Protein AF-0000000067754340 (afdb_homodimer)

Secondary structure (DSSP, 8-state):
------SSHHHHTTSS--HHHHHHHHHHTS-TT-EE-HHHHHHHHHHHHHHHHHHHHHHHHHHHHTT-SEE-HHHHHHHHHHTTSS-TTSTHHHHHHHHHGGG-/------SSHHHHTTSS--HHHHHHHHHHTS-TT-EE-HHHHHHHHHHHHHHHHHHHHHHHHHHHHTT-SEE-HHHHHHHHHHTTSS-TTSTHHHHHHHHHGGG-

Radius of gyration: 18.13 Å; Cα contacts (8 Å, |Δi|>4): 260; chains: 2; bounding box: 60×47×58 Å

pLDDT: mean 80.75, std 21.93, range [24.84, 98.62]

InterPro domains:
  IPR003958 Transcription factor CBF/NF-Y/archaeal histone domain [PF00808] (16-80)
  IPR009072 Histone-fold [G3DSA:1.10.20.10] (5-99)
  IPR009072 Histone-fold [SSF47113] (13-94)
  IPR027113 Transcription factor NFYB/HAP3 [PTHR11064] (5-95)

Sequence (208 aa):
MAQNDEGSNSKEQDRLLPIANVGRIMKQTLPPNAKISKEAKETMQECVSEFIGFVTGEASEKCRKERRKTVNGDDVCWALGTLGFDDYGGTMKRFELSTCGTMNMAQNDEGSNSKEQDRLLPIANVGRIMKQTLPPNAKISKEAKETMQECVSEFIGFVTGEASEKCRKERRKTVNGDDVCWALGTLGFDDYGGTMKRFELSTCGTMN

Organism: Nicotiana tabacum (NCBI:txid4097)

Solvent-accessible surface area (backbone atoms only — not comparable to full-atom values): 11242 Å² total; per-residue (Å²): 129,82,77,74,74,66,75,65,66,61,61,63,62,54,60,43,53,61,53,70,60,49,42,50,40,38,53,73,52,46,62,91,83,52,45,71,36,70,56,22,42,51,38,50,24,51,39,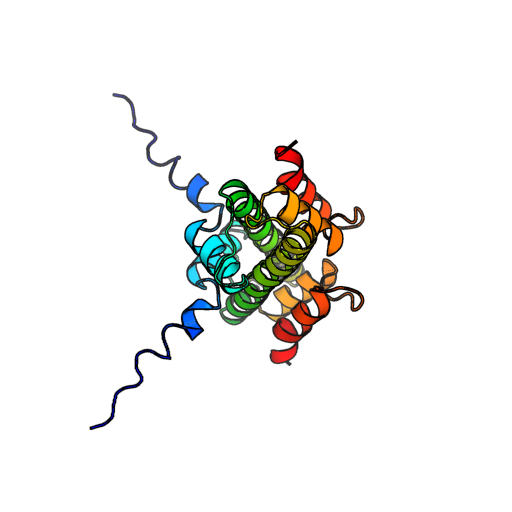53,34,49,48,45,31,51,37,42,39,48,14,42,51,54,30,49,76,67,74,47,54,61,33,36,37,67,37,44,44,49,22,38,41,72,66,50,39,52,53,69,93,43,81,42,32,62,48,38,51,63,42,53,49,68,73,105,129,83,77,72,73,66,74,64,66,61,61,64,61,54,61,44,54,61,54,71,60,49,43,50,41,38,53,73,53,46,62,91,83,52,44,72,35,70,57,22,42,52,37,48,25,52,40,53,33,50,49,46,30,52,38,41,40,47,15,45,52,54,28,49,75,68,74,45,53,61,33,36,38,66,36,43,45,49,23,36,41,73,66,52,40,52,51,68,91,36,83,41,30,63,48,37,50,62,42,54,48,68,74,105

Structure (mmCIF, N/CA/C/O backbone):
data_AF-0000000067754340-model_v1
#
loop_
_entity.id
_entity.type
_entity.pdbx_description
1 polymer 'Nuclear transcription factor Y subunit B-5-like'
#
loop_
_atom_site.group_PDB
_atom_site.id
_atom_site.type_symbol
_atom_site.label_atom_id
_atom_site.label_alt_id
_atom_site.label_comp_id
_atom_site.label_asym_id
_atom_site.label_entity_id
_atom_site.label_seq_id
_atom_site.pdbx_PDB_ins_code
_atom_site.Cartn_x
_atom_site.Cartn_y
_atom_site.Cartn_z
_atom_site.occupancy
_atom_site.B_iso_or_equiv
_atom_site.auth_seq_id
_atom_site.auth_comp_id
_atom_site.auth_asym_id
_atom_site.auth_atom_id
_atom_site.pdbx_PDB_model_num
ATOM 1 N N . MET A 1 1 ? -2.229 -12.648 41.438 1 24.84 1 MET A N 1
ATOM 2 C CA . MET A 1 1 ? -3.283 -12.141 40.562 1 24.84 1 MET A CA 1
ATOM 3 C C . MET A 1 1 ? -2.721 -11.734 39.219 1 24.84 1 MET A C 1
ATOM 5 O O . MET A 1 1 ? -1.941 -10.789 39.125 1 24.84 1 MET A O 1
ATOM 9 N N . ALA A 1 2 ? -2.484 -12.664 38.344 1 31.67 2 ALA A N 1
ATOM 10 C CA . ALA A 1 2 ? -1.844 -12.5 37.031 1 31.67 2 ALA A CA 1
ATOM 11 C C . ALA A 1 2 ? -2.518 -11.398 36.25 1 31.67 2 ALA A C 1
ATOM 13 O O . ALA A 1 2 ? -3.713 -11.469 35.938 1 31.67 2 ALA A O 1
ATOM 14 N N . GLN A 1 3 ? -2.264 -10.141 36.531 1 29.88 3 GLN A N 1
ATOM 15 C CA . GLN A 1 3 ? -2.74 -9.008 35.75 1 29.88 3 GLN A CA 1
ATOM 16 C C . GLN A 1 3 ? -2.553 -9.266 34.25 1 29.88 3 GLN A C 1
ATOM 18 O O . GLN A 1 3 ? -1.424 -9.422 33.781 1 29.88 3 GLN A O 1
ATOM 23 N N . ASN A 1 4 ? -3.363 -10.094 33.688 1 34.56 4 ASN A N 1
ATOM 24 C CA . ASN A 1 4 ? -3.527 -10.5 32.312 1 34.56 4 ASN A CA 1
ATOM 25 C C . ASN A 1 4 ? -3.352 -9.32 31.344 1 34.56 4 ASN A C 1
ATOM 27 O O . ASN A 1 4 ? -4.168 -8.398 31.328 1 34.56 4 ASN A O 1
ATOM 31 N N . ASP A 1 5 ? -2.113 -8.742 31.219 1 35.34 5 ASP A N 1
ATOM 32 C CA . ASP A 1 5 ? -1.563 -7.859 30.188 1 35.34 5 ASP A CA 1
ATOM 33 C C . ASP A 1 5 ? -2.176 -8.164 28.828 1 35.34 5 ASP A C 1
ATOM 35 O O . ASP A 1 5 ? -1.553 -8.828 27.984 1 35.34 5 ASP A O 1
ATOM 39 N N . GLU A 1 6 ? -3.305 -8.758 28.734 1 37.66 6 GLU A N 1
ATOM 40 C CA . GLU A 1 6 ? -4.121 -8.961 27.531 1 37.66 6 GLU A CA 1
ATOM 41 C C . GLU A 1 6 ? -4.18 -7.695 26.688 1 37.66 6 GLU A C 1
ATOM 43 O O . GLU A 1 6 ? -4.73 -7.707 25.594 1 37.66 6 GLU A O 1
ATOM 48 N N . GLY A 1 7 ? -4.168 -6.445 27.188 1 38.91 7 GLY A N 1
ATOM 49 C CA . GLY A 1 7 ? -4.215 -5.164 26.5 1 38.91 7 GLY A CA 1
ATOM 50 C C . GLY A 1 7 ? -3.078 -4.98 25.516 1 38.91 7 GLY A C 1
ATOM 51 O O . GLY A 1 7 ? -3.006 -3.961 24.828 1 38.91 7 GLY A O 1
ATOM 52 N N . SER A 1 8 ? -1.878 -5.352 25.609 1 42.97 8 SER A N 1
ATOM 53 C CA . SER A 1 8 ? -0.636 -5.25 24.844 1 42.97 8 SER A CA 1
ATOM 54 C C . SER A 1 8 ? -0.761 -5.941 23.484 1 42.97 8 SER A C 1
ATOM 56 O O . SER A 1 8 ? -0.004 -5.645 22.562 1 42.97 8 SER A O 1
ATOM 58 N N . ASN A 1 9 ? -1.351 -7.047 23.281 1 44.28 9 ASN A N 1
ATOM 59 C CA . ASN A 1 9 ? -1.444 -7.887 22.094 1 44.28 9 ASN A CA 1
ATOM 60 C C . ASN A 1 9 ? -2.258 -7.207 21 1 44.28 9 ASN A C 1
ATOM 62 O O . ASN A 1 9 ? -2.191 -7.609 19.828 1 44.28 9 ASN A O 1
ATOM 66 N N . SER A 1 10 ? -3.285 -6.484 21.25 1 45.88 10 SER A N 1
ATOM 67 C CA . SER A 1 10 ? -4.18 -5.75 20.359 1 45.88 10 SER A CA 1
ATOM 68 C C . SER A 1 10 ? -3.438 -4.645 19.625 1 45.88 10 SER A C 1
ATOM 70 O O . SER A 1 10 ? -3.729 -4.367 18.453 1 45.88 10 SER A O 1
ATOM 72 N N . LYS A 1 11 ? -2.602 -3.795 20.266 1 48.31 11 LYS A N 1
ATOM 73 C CA . LYS A 1 11 ? -1.861 -2.652 19.75 1 48.31 11 LYS A CA 1
ATOM 74 C C . LYS A 1 11 ? -0.936 -3.076 18.609 1 48.31 11 LYS A C 1
ATOM 76 O O . LYS A 1 11 ? -0.727 -2.32 17.656 1 48.31 11 LYS A O 1
ATOM 81 N N . GLU A 1 12 ? -0.137 -4.156 18.812 1 50.78 12 GLU A N 1
ATOM 82 C CA . GLU A 1 12 ? 0.758 -4.699 17.797 1 50.78 12 GLU A CA 1
ATOM 83 C C . GLU A 1 12 ? -0.006 -5.074 16.516 1 50.78 12 GLU A C 1
ATOM 85 O O . GLU A 1 12 ? 0.49 -4.883 15.414 1 50.78 12 GLU A O 1
ATOM 90 N N . GLN A 1 13 ? -1.234 -5.703 16.734 1 56.38 13 GLN A N 1
ATOM 91 C CA . GLN A 1 13 ? -2.1 -6.094 15.625 1 56.38 13 GLN A CA 1
ATOM 92 C C . GLN A 1 13 ? -2.541 -4.875 14.82 1 56.38 13 GLN A C 1
ATOM 94 O O . GLN A 1 13 ? -2.873 -4.996 13.633 1 56.38 13 GLN A O 1
ATOM 99 N N . ASP A 1 14 ? -2.184 -3.691 15.438 1 73.31 14 ASP A N 1
ATOM 100 C CA . ASP A 1 14 ? -2.684 -2.463 14.82 1 73.31 14 ASP A CA 1
ATOM 101 C C . ASP A 1 14 ? -1.653 -1.869 13.867 1 73.31 14 ASP A C 1
ATOM 103 O O . ASP A 1 14 ? -1.955 -0.929 13.125 1 73.31 14 ASP A O 1
ATOM 107 N N . ARG A 1 15 ? -0.535 -2.523 13.797 1 88.56 15 ARG A N 1
ATOM 108 C CA . ARG A 1 15 ? 0.528 -1.902 13.016 1 88.56 15 ARG A CA 1
ATOM 109 C C . ARG A 1 15 ? 0.446 -2.322 11.547 1 88.56 15 ARG A C 1
ATOM 111 O O . ARG A 1 15 ? 0.851 -1.573 10.656 1 88.56 15 ARG A O 1
ATOM 118 N N . LEU A 1 16 ? -0.174 -3.35 11.328 1 94.44 16 LEU A N 1
ATOM 119 C CA . LEU A 1 16 ? -0.24 -3.873 9.969 1 94.44 16 LEU A CA 1
ATOM 120 C C . LEU A 1 16 ? -1.667 -3.82 9.43 1 94.44 16 LEU A C 1
ATOM 122 O O . LEU A 1 16 ? -2.625 -3.969 10.195 1 94.44 16 LEU A O 1
ATOM 126 N N . LEU A 1 17 ? -1.702 -3.639 8.172 1 96.38 17 LEU A N 1
ATOM 127 C CA . LEU A 1 17 ? -3 -3.785 7.52 1 96.38 17 LEU A CA 1
ATOM 128 C C . LEU A 1 17 ? -3.535 -5.203 7.688 1 96.38 17 LEU A C 1
ATOM 130 O O . LEU A 1 17 ? -2.773 -6.172 7.613 1 96.38 17 LEU A O 1
ATOM 134 N N . PRO A 1 18 ? -4.852 -5.273 7.91 1 96 18 PRO A N 1
ATOM 135 C CA . PRO A 1 18 ? -5.383 -6.637 7.941 1 96 18 PRO A CA 1
ATOM 136 C C . PRO A 1 18 ? -5.031 -7.434 6.688 1 96 18 PRO A C 1
ATOM 138 O O . PRO A 1 18 ? -5.238 -6.957 5.57 1 96 18 PRO A O 1
ATOM 141 N N . ILE A 1 19 ? -4.66 -8.609 6.887 1 96.88 19 ILE A N 1
ATOM 142 C CA . ILE A 1 19 ? -4.141 -9.445 5.809 1 96.88 19 ILE A CA 1
ATOM 143 C C . ILE A 1 19 ? -5.27 -9.781 4.836 1 96.88 19 ILE A C 1
ATOM 145 O O . ILE A 1 19 ? -5.039 -9.922 3.631 1 96.88 19 ILE A O 1
ATOM 149 N N . ALA A 1 20 ? -6.508 -9.992 5.402 1 97 20 ALA A N 1
ATOM 150 C CA . ALA A 1 20 ? -7.645 -10.328 4.547 1 97 20 ALA A CA 1
ATOM 151 C C . ALA A 1 20 ? -7.906 -9.219 3.529 1 97 20 ALA A C 1
ATOM 153 O O . ALA A 1 20 ? -8.281 -9.492 2.389 1 97 20 ALA A O 1
ATOM 154 N N . ASN A 1 21 ? -7.719 -7.984 3.908 1 97 21 ASN A N 1
ATOM 155 C CA . ASN A 1 21 ? -7.91 -6.855 3.004 1 97 21 ASN A CA 1
ATOM 156 C C . ASN A 1 21 ? -6.848 -6.832 1.907 1 97 21 ASN A C 1
ATOM 158 O O . ASN A 1 21 ? -7.16 -6.574 0.743 1 97 21 ASN A O 1
ATOM 162 N N . VAL A 1 22 ? -5.574 -7.051 2.275 1 97.62 22 VAL A N 1
ATOM 163 C CA . VAL A 1 22 ? -4.465 -7.094 1.327 1 97.62 22 VAL A CA 1
ATOM 164 C C . VAL A 1 22 ? -4.695 -8.219 0.315 1 97.62 22 VAL A C 1
ATOM 166 O O . VAL A 1 22 ? -4.605 -7.996 -0.895 1 97.62 22 VAL A O 1
ATOM 169 N N . GLY A 1 23 ? -5.008 -9.375 0.811 1 97.81 23 GLY A N 1
ATOM 170 C CA . GLY A 1 23 ? -5.277 -10.508 -0.052 1 97.81 23 GLY A CA 1
ATOM 171 C C . GLY A 1 23 ? -6.406 -10.258 -1.036 1 97.81 23 GLY A C 1
ATOM 172 O O . GLY A 1 23 ? -6.348 -10.711 -2.182 1 97.81 23 GLY A O 1
ATOM 173 N N . ARG A 1 24 ? -7.445 -9.594 -0.548 1 97 24 ARG A N 1
ATOM 174 C CA . ARG A 1 24 ? -8.578 -9.273 -1.41 1 97 24 ARG A CA 1
ATOM 175 C C . ARG A 1 24 ? -8.133 -8.438 -2.605 1 97 24 ARG A C 1
ATOM 177 O O . ARG A 1 24 ? -8.508 -8.727 -3.744 1 97 24 ARG A O 1
ATOM 184 N N . ILE A 1 25 ? -7.359 -7.418 -2.367 1 97.19 25 ILE A N 1
ATOM 185 C CA . ILE A 1 25 ? -6.875 -6.559 -3.443 1 97.19 25 ILE A CA 1
ATOM 186 C C . ILE A 1 25 ? -5.969 -7.363 -4.375 1 97.19 25 ILE A C 1
ATOM 188 O O . ILE A 1 25 ? -6.035 -7.215 -5.594 1 97.19 25 ILE A O 1
ATOM 192 N N . MET A 1 26 ? -5.086 -8.188 -3.805 1 97.94 26 MET A N 1
ATOM 193 C CA . MET A 1 26 ? -4.203 -9.023 -4.617 1 97.94 26 MET A CA 1
ATOM 194 C C . MET A 1 26 ? -5.008 -9.93 -5.535 1 97.94 26 MET A C 1
ATOM 196 O O . MET A 1 26 ? -4.734 -10.016 -6.734 1 97.94 26 MET A O 1
ATOM 200 N N . LYS A 1 27 ? -5.969 -10.547 -5.027 1 97.5 27 LYS A N 1
ATOM 201 C CA . LYS A 1 27 ? -6.77 -11.523 -5.766 1 97.5 27 LYS A CA 1
ATOM 202 C C . LYS A 1 27 ? -7.469 -10.867 -6.957 1 97.5 27 LYS A C 1
ATOM 204 O O . LYS A 1 27 ? -7.641 -11.5 -8 1 97.5 27 LYS A O 1
ATOM 209 N N . GLN A 1 28 ? -7.891 -9.672 -6.77 1 96.44 28 GLN A N 1
ATOM 210 C CA . GLN A 1 28 ? -8.586 -8.953 -7.832 1 96.44 28 GLN A CA 1
ATOM 211 C C . GLN A 1 28 ? -7.688 -8.773 -9.055 1 96.44 28 GLN A C 1
ATOM 213 O O . GLN A 1 28 ? -8.18 -8.539 -10.164 1 96.44 28 GLN A O 1
ATOM 218 N N . THR A 1 29 ? -6.434 -8.859 -8.891 1 95.12 29 THR A N 1
ATOM 219 C CA . THR A 1 29 ? -5.477 -8.609 -9.961 1 95.12 29 THR A CA 1
ATOM 220 C C . THR A 1 29 ? -5.066 -9.914 -10.641 1 95.12 29 THR A C 1
ATOM 222 O O . THR A 1 29 ? -4.375 -9.891 -11.664 1 95.12 29 THR A O 1
ATOM 225 N N . LEU A 1 30 ? -5.512 -10.984 -10.133 1 97 30 LEU A N 1
ATOM 226 C CA . LEU A 1 30 ? -5.051 -12.289 -10.594 1 97 30 LEU A CA 1
ATOM 227 C C . LEU A 1 30 ? -6.066 -12.922 -11.539 1 97 30 LEU A C 1
ATOM 229 O O . LEU A 1 30 ? -7.27 -12.664 -11.43 1 97 30 LEU A O 1
ATOM 233 N N . PRO A 1 31 ? -5.52 -13.734 -12.5 1 95 31 PRO A N 1
ATOM 234 C CA . PRO A 1 31 ? -6.461 -14.578 -13.242 1 95 31 PRO A CA 1
ATOM 235 C C . PRO A 1 31 ? -7.23 -15.539 -12.344 1 95 31 PRO A C 1
ATOM 237 O O . PRO A 1 31 ? -6.824 -15.789 -11.211 1 95 31 PRO A O 1
ATOM 240 N N . PRO A 1 32 ? -8.391 -16.078 -12.812 1 93.19 32 PRO A N 1
ATOM 241 C CA . PRO A 1 32 ? -9.289 -16.891 -11.992 1 93.19 32 PRO A CA 1
ATOM 242 C C . PRO A 1 32 ? -8.617 -18.156 -11.453 1 93.19 32 PRO A C 1
ATOM 244 O O . PRO A 1 32 ? -8.945 -18.609 -10.352 1 93.19 32 PRO A O 1
ATOM 247 N N . ASN A 1 33 ? -7.66 -18.766 -12.062 1 94.5 33 ASN A N 1
ATOM 248 C CA . ASN A 1 33 ? -7.078 -20.031 -11.648 1 94.5 33 ASN A CA 1
ATOM 249 C C . ASN A 1 33 ? -5.789 -19.828 -10.852 1 94.5 33 ASN A C 1
ATOM 251 O O . ASN A 1 33 ? -5.172 -20.797 -10.398 1 94.5 33 ASN A O 1
ATOM 255 N N . ALA A 1 34 ? -5.43 -18.578 -10.641 1 97.19 34 ALA A N 1
ATOM 256 C CA . ALA A 1 34 ? -4.199 -18.297 -9.906 1 97.19 34 ALA A CA 1
ATOM 257 C C . ALA A 1 34 ? -4.441 -18.312 -8.398 1 97.19 34 ALA A C 1
ATOM 259 O O . ALA A 1 34 ? -5.539 -17.969 -7.941 1 97.19 34 ALA A O 1
ATOM 260 N N . LYS A 1 35 ? -3.41 -18.781 -7.645 1 98 35 LYS A N 1
ATOM 261 C CA . LYS A 1 35 ? -3.443 -18.812 -6.188 1 98 35 LYS A CA 1
ATOM 262 C C . LYS A 1 35 ? -2.35 -17.938 -5.59 1 98 35 LYS A C 1
ATOM 264 O O . LYS A 1 35 ? -1.408 -17.547 -6.285 1 98 35 LYS A O 1
ATOM 269 N N . ILE A 1 36 ? -2.537 -17.656 -4.344 1 98.62 36 ILE A N 1
ATOM 270 C CA . ILE A 1 36 ? -1.569 -16.859 -3.59 1 98.62 36 ILE A CA 1
ATOM 271 C C . ILE A 1 36 ? -1.2 -17.594 -2.299 1 98.62 36 ILE A C 1
ATOM 273 O O . ILE A 1 36 ? -2.078 -18.016 -1.55 1 98.62 36 ILE A O 1
ATOM 277 N N . SER A 1 37 ? 0.047 -17.734 -2.107 1 98.5 37 SER A N 1
ATOM 278 C CA . SER A 1 37 ? 0.495 -18.391 -0.884 1 98.5 37 SER A CA 1
ATOM 279 C C . SER A 1 37 ? 0.294 -17.484 0.332 1 98.5 37 SER A C 1
ATOM 281 O O . SER A 1 37 ? 0.133 -16.266 0.194 1 98.5 37 SER A O 1
ATOM 283 N N . LYS A 1 38 ? 0.304 -18.141 1.487 1 97.25 38 LYS A N 1
ATOM 284 C CA . LYS A 1 38 ? 0.236 -17.375 2.736 1 97.25 38 LYS A CA 1
ATOM 285 C C . LYS A 1 38 ? 1.428 -16.438 2.875 1 97.25 38 LYS A C 1
ATOM 287 O O . LYS A 1 38 ? 1.267 -15.281 3.27 1 97.25 38 LYS A O 1
ATOM 292 N N . GLU A 1 39 ? 2.574 -16.859 2.553 1 96.38 39 GLU A N 1
ATOM 293 C CA . GLU A 1 39 ? 3.795 -16.062 2.662 1 96.38 39 GLU A CA 1
ATOM 294 C C . GLU A 1 39 ? 3.748 -14.852 1.743 1 96.38 39 GLU A C 1
ATOM 296 O O . GLU A 1 39 ?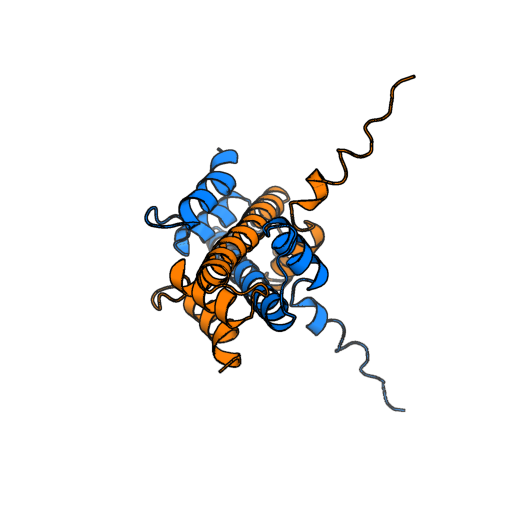 4.215 -13.773 2.109 1 96.38 39 GLU A O 1
ATOM 301 N N . ALA A 1 40 ? 3.193 -15.008 0.589 1 97.88 40 ALA A N 1
ATOM 302 C CA . ALA A 1 40 ? 3.066 -13.891 -0.342 1 97.88 40 ALA A CA 1
ATOM 303 C C . ALA A 1 40 ? 2.162 -12.805 0.227 1 97.88 40 ALA A C 1
ATOM 305 O O . ALA A 1 40 ? 2.494 -11.617 0.165 1 97.88 40 ALA A O 1
ATOM 306 N N . LYS A 1 41 ? 1.088 -13.242 0.787 1 97.75 41 LYS A N 1
ATOM 307 C CA . LYS A 1 41 ? 0.171 -12.297 1.41 1 97.75 41 LYS A CA 1
ATOM 308 C C . LYS A 1 41 ? 0.835 -11.578 2.582 1 97.75 41 LYS A C 1
ATOM 310 O O . LYS A 1 41 ? 0.669 -10.367 2.752 1 97.75 41 LYS A O 1
ATOM 315 N N . GLU A 1 42 ? 1.531 -12.352 3.357 1 96.12 42 GLU A N 1
ATOM 316 C CA . GLU A 1 42 ? 2.213 -11.773 4.508 1 96.12 42 GLU A CA 1
ATOM 317 C C . GLU A 1 42 ? 3.301 -10.797 4.07 1 96.12 42 GLU A C 1
ATOM 319 O O . GLU A 1 42 ? 3.473 -9.734 4.676 1 96.12 42 GLU A O 1
ATOM 324 N N . THR A 1 43 ? 3.998 -11.133 3.043 1 94.12 43 THR A N 1
ATOM 325 C CA . THR A 1 43 ? 5.02 -10.242 2.5 1 94.12 43 THR A CA 1
ATOM 326 C C . THR A 1 43 ? 4.391 -8.945 1.991 1 94.12 43 THR A C 1
ATOM 328 O O . THR A 1 43 ? 4.879 -7.852 2.297 1 94.12 43 THR A O 1
ATOM 331 N N . MET A 1 44 ? 3.367 -9.016 1.249 1 96.19 44 MET A N 1
ATOM 332 C CA . MET A 1 44 ? 2.666 -7.848 0.73 1 96.19 44 MET A CA 1
ATOM 333 C C . MET A 1 44 ? 2.111 -6.996 1.868 1 96.19 44 MET A C 1
ATOM 335 O O . MET A 1 44 ? 2.205 -5.77 1.834 1 96.19 44 MET A O 1
ATOM 339 N N . GLN A 1 45 ? 1.544 -7.715 2.844 1 95.94 45 GLN A N 1
ATOM 340 C CA . GLN A 1 45 ? 0.998 -7.031 4.012 1 95.94 45 GLN A CA 1
ATOM 341 C C . GLN A 1 45 ? 2.055 -6.152 4.676 1 95.94 45 GLN A C 1
ATOM 343 O O . GLN A 1 45 ? 1.804 -4.98 4.965 1 95.94 45 GLN A O 1
ATOM 348 N N . GLU A 1 46 ? 3.135 -6.703 4.973 1 93 46 GLU A N 1
ATOM 349 C CA . GLU A 1 46 ? 4.23 -5.98 5.613 1 93 46 GLU A CA 1
ATOM 350 C C . GLU A 1 46 ? 4.715 -4.824 4.738 1 93 46 GLU A C 1
ATOM 352 O O . GLU A 1 46 ? 4.848 -3.695 5.215 1 93 46 GLU A O 1
ATOM 357 N N . CYS A 1 47 ? 4.898 -5.055 3.488 1 90.56 47 CYS A N 1
ATOM 358 C CA . CYS A 1 47 ? 5.449 -4.062 2.568 1 90.56 47 CYS A CA 1
ATOM 359 C C . CYS A 1 47 ? 4.504 -2.875 2.422 1 90.56 47 CYS A C 1
ATOM 361 O O . CYS A 1 47 ? 4.941 -1.724 2.461 1 90.56 47 CYS A O 1
ATOM 363 N N . VAL A 1 48 ? 3.244 -3.158 2.285 1 94.38 48 VAL A N 1
ATOM 364 C CA . VAL A 1 48 ? 2.295 -2.082 2.012 1 94.38 48 VAL A CA 1
ATOM 365 C C . VAL A 1 48 ? 2.043 -1.28 3.287 1 94.38 48 VAL A C 1
ATOM 367 O O . VAL A 1 48 ? 1.874 -0.06 3.236 1 94.38 48 VAL A O 1
ATOM 370 N N . SER A 1 49 ? 2.035 -1.919 4.438 1 94 49 SER A N 1
ATOM 371 C CA . SER A 1 49 ? 1.921 -1.188 5.695 1 94 49 SER A CA 1
ATOM 372 C C . SER A 1 49 ? 3.105 -0.25 5.898 1 94 49 SER A C 1
ATOM 374 O O . SER A 1 49 ? 2.93 0.904 6.297 1 94 49 SER A O 1
ATOM 376 N N . GLU A 1 50 ? 4.246 -0.715 5.652 1 91.25 50 GLU A N 1
ATOM 377 C CA . GLU A 1 50 ? 5.445 0.115 5.754 1 91.25 50 GLU A CA 1
ATOM 378 C C . GLU A 1 50 ? 5.41 1.26 4.746 1 91.25 50 GLU A C 1
ATOM 380 O O . GLU A 1 50 ? 5.797 2.385 5.062 1 91.25 50 GLU A O 1
ATOM 385 N N . PHE A 1 51 ? 4.973 0.928 3.543 1 90.56 51 PHE A N 1
ATOM 386 C CA . PHE A 1 51 ? 4.863 1.923 2.484 1 90.56 51 PHE A CA 1
ATOM 387 C C . PHE A 1 51 ? 3.977 3.084 2.92 1 90.56 51 PHE A C 1
ATOM 389 O O . PHE A 1 51 ? 4.344 4.25 2.75 1 90.56 51 PHE A O 1
ATOM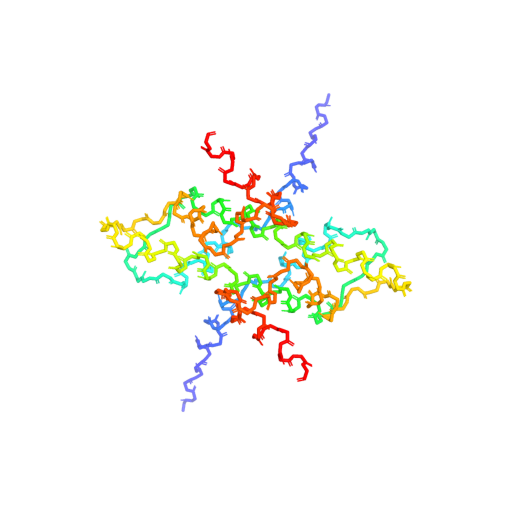 396 N N . ILE A 1 52 ? 2.885 2.789 3.516 1 95.12 52 ILE A N 1
ATOM 397 C CA . ILE A 1 52 ? 1.98 3.82 4.012 1 95.12 52 ILE A CA 1
ATOM 398 C C . ILE A 1 52 ? 2.689 4.664 5.07 1 95.12 52 ILE A C 1
ATOM 400 O O . ILE A 1 52 ? 2.604 5.895 5.055 1 95.12 52 ILE A O 1
ATOM 404 N N . GLY A 1 53 ? 3.344 4.051 5.984 1 93.94 53 GLY A N 1
ATOM 405 C CA . GLY A 1 53 ? 4.055 4.766 7.031 1 93.94 53 GLY A CA 1
ATOM 406 C C . GLY A 1 53 ? 5.125 5.699 6.496 1 93.94 53 GLY A C 1
ATOM 407 O O . GLY A 1 53 ? 5.234 6.844 6.934 1 93.94 53 GLY A O 1
ATOM 408 N N . PHE A 1 54 ? 5.844 5.238 5.582 1 91.19 54 PHE A N 1
ATOM 409 C CA . PHE A 1 54 ? 6.945 6.012 5.02 1 91.19 54 PHE A CA 1
ATOM 410 C C . PHE A 1 54 ? 6.43 7.27 4.328 1 91.19 54 PHE A C 1
ATOM 412 O O . PHE A 1 54 ? 6.926 8.367 4.578 1 91.19 54 PHE A O 1
ATOM 419 N N . VAL A 1 55 ? 5.512 7.059 3.469 1 93.5 55 VAL A N 1
ATOM 420 C CA . VAL A 1 55 ? 4.945 8.188 2.738 1 93.5 55 VAL A CA 1
ATOM 421 C C . VAL A 1 55 ? 4.316 9.18 3.719 1 93.5 55 VAL A C 1
ATOM 423 O O . VAL A 1 55 ? 4.516 10.391 3.602 1 93.5 55 VAL A O 1
ATOM 426 N N . THR A 1 56 ? 3.615 8.641 4.672 1 97.06 56 THR A N 1
ATOM 427 C CA . THR A 1 56 ? 2.951 9.492 5.652 1 97.06 56 THR A CA 1
ATOM 428 C C . THR A 1 56 ? 3.975 10.273 6.473 1 97.06 56 THR A C 1
ATOM 430 O O . THR A 1 56 ? 3.793 11.469 6.73 1 97.06 56 THR A O 1
ATOM 433 N N . GLY A 1 57 ? 4.984 9.586 6.906 1 95.75 57 GLY A N 1
ATOM 434 C CA . GLY A 1 57 ? 6.031 10.25 7.656 1 95.75 57 GLY A CA 1
ATOM 435 C C . GLY A 1 57 ? 6.695 11.375 6.883 1 95.75 57 GLY A C 1
ATOM 436 O O . GLY A 1 57 ? 6.945 12.453 7.434 1 95.75 57 GLY A O 1
ATOM 437 N N . GLU A 1 58 ? 6.961 11.094 5.645 1 95.31 58 GLU A N 1
ATOM 438 C CA . GLU A 1 58 ? 7.543 12.109 4.77 1 95.31 58 GLU A CA 1
ATOM 439 C C . GLU A 1 58 ? 6.609 13.305 4.613 1 95.31 58 GLU A C 1
ATOM 441 O O . GLU A 1 58 ? 7.047 14.461 4.707 1 95.31 58 GLU A O 1
ATOM 446 N N . ALA A 1 59 ? 5.395 13.047 4.367 1 97.25 59 ALA A N 1
ATOM 447 C CA . ALA A 1 59 ? 4.383 14.094 4.227 1 97.25 59 ALA A CA 1
ATOM 448 C C . ALA A 1 59 ? 4.242 14.898 5.52 1 97.25 59 ALA A C 1
ATOM 450 O O . ALA A 1 59 ? 4.133 16.125 5.484 1 97.25 59 ALA A O 1
ATOM 451 N N . SER A 1 60 ? 4.301 14.195 6.555 1 97.94 60 SER A N 1
ATOM 452 C CA . SER A 1 60 ? 4.164 14.82 7.867 1 97.94 60 SER A CA 1
ATOM 453 C C . SER A 1 60 ? 5.32 15.773 8.156 1 97.94 60 SER A C 1
ATOM 455 O O . SER A 1 60 ? 5.117 16.859 8.711 1 97.94 60 SER A O 1
ATOM 457 N N . GLU A 1 61 ? 6.484 15.312 7.82 1 96.94 61 GLU A N 1
ATOM 458 C CA . GLU A 1 61 ? 7.66 16.156 8.016 1 96.94 61 GLU A CA 1
ATOM 459 C C . GLU A 1 61 ? 7.555 17.438 7.211 1 96.94 61 GLU A C 1
ATOM 461 O O . GLU A 1 61 ? 7.863 18.516 7.723 1 96.94 61 GLU A O 1
ATOM 466 N N . LYS A 1 62 ? 7.148 17.359 6.023 1 96.38 62 LYS A N 1
ATOM 467 C CA . LYS A 1 62 ? 6.918 18.547 5.203 1 96.38 62 LYS A CA 1
ATOM 468 C C . LYS A 1 62 ? 5.895 19.469 5.848 1 96.38 62 LYS A C 1
ATOM 470 O O . LYS A 1 62 ? 6.098 20.688 5.91 1 96.38 62 LYS A O 1
ATOM 475 N N . CYS A 1 63 ? 4.832 18.859 6.234 1 96.69 63 CYS A N 1
ATOM 476 C CA . CYS A 1 63 ? 3.756 19.609 6.879 1 96.69 63 CYS A CA 1
ATOM 477 C C . CYS A 1 63 ? 4.266 20.359 8.102 1 96.69 63 CYS A C 1
ATOM 479 O O . CYS A 1 63 ? 3.939 21.531 8.297 1 96.69 63 CYS A O 1
ATOM 481 N N . ARG A 1 64 ? 5.004 19.812 8.93 1 96.19 64 ARG A N 1
ATOM 482 C CA . ARG A 1 64 ? 5.578 20.406 10.133 1 96.19 64 ARG A CA 1
ATOM 483 C C . ARG A 1 64 ? 6.527 21.547 9.789 1 96.19 64 ARG A C 1
ATOM 485 O O . ARG A 1 64 ? 6.5 22.594 10.43 1 96.19 64 ARG A O 1
ATOM 492 N N . LYS A 1 65 ? 7.332 21.297 8.852 1 97.12 65 LYS A N 1
ATOM 493 C CA . LYS A 1 65 ? 8.266 22.328 8.414 1 97.12 65 LYS A CA 1
ATOM 494 C C . LYS A 1 65 ? 7.52 23.578 7.957 1 97.12 65 LYS A C 1
ATOM 496 O O . LYS A 1 65 ? 8.023 24.703 8.102 1 97.12 65 LYS A O 1
ATOM 501 N N . GLU A 1 66 ? 6.344 23.375 7.473 1 97.94 66 GLU A N 1
ATOM 502 C CA . GLU A 1 66 ? 5.527 24.469 6.977 1 97.94 66 GLU A CA 1
ATOM 503 C C . GLU A 1 66 ? 4.609 25.016 8.07 1 97.94 66 GLU A C 1
ATOM 505 O O . GLU A 1 66 ? 3.729 25.828 7.801 1 97.94 66 GLU A O 1
ATOM 510 N N . ARG A 1 67 ? 4.676 24.594 9.273 1 97 67 ARG A N 1
ATOM 511 C CA . ARG A 1 67 ? 3.951 25.031 10.469 1 97 67 ARG A CA 1
ATOM 512 C C . ARG A 1 67 ? 2.453 24.797 10.32 1 97 67 ARG A C 1
ATOM 514 O O . ARG A 1 67 ? 1.643 25.625 10.727 1 97 67 ARG A O 1
ATOM 521 N N . ARG A 1 68 ? 2.154 23.703 9.672 1 97.38 68 ARG A N 1
ATOM 522 C CA . ARG A 1 68 ? 0.782 23.219 9.555 1 97.38 68 ARG A CA 1
ATOM 523 C C . ARG A 1 68 ? 0.559 21.984 10.422 1 97.38 68 ARG A C 1
ATOM 525 O O . ARG A 1 68 ? 1.513 21.297 10.781 1 97.38 68 ARG A O 1
ATOM 532 N N . LYS A 1 69 ? -0.731 21.797 10.688 1 96.5 69 LYS A N 1
ATOM 533 C CA . LYS A 1 69 ? -1.049 20.672 11.562 1 96.5 69 LYS A CA 1
ATOM 534 C C . LYS A 1 69 ? -1.728 19.547 10.789 1 96.5 69 LYS A C 1
ATOM 536 O O . LYS A 1 69 ? -1.732 18.391 11.227 1 96.5 69 LYS A O 1
ATOM 541 N N . THR A 1 70 ? -2.393 19.938 9.648 1 98.38 70 THR A N 1
ATOM 542 C CA . THR A 1 70 ? -3.174 18.969 8.883 1 98.38 70 THR A CA 1
ATOM 543 C C . THR A 1 70 ? -2.42 18.547 7.625 1 98.38 70 THR A C 1
ATOM 545 O O . THR A 1 70 ? -2.104 19.375 6.77 1 98.38 70 THR A O 1
ATOM 548 N N . VAL A 1 71 ? -2.041 17.219 7.562 1 98.38 71 VAL A N 1
ATOM 549 C CA . VAL A 1 71 ? -1.501 16.641 6.34 1 98.38 71 VAL A CA 1
ATOM 550 C C . VAL A 1 71 ? -2.588 16.578 5.27 1 98.38 71 VAL A C 1
ATOM 552 O O . VAL A 1 71 ? -3.654 16 5.488 1 98.38 71 VAL A O 1
ATOM 555 N N . ASN A 1 72 ? -2.381 17.188 4.164 1 97.62 72 ASN A N 1
ATOM 556 C CA . ASN A 1 72 ? -3.367 17.203 3.088 1 97.62 72 ASN A CA 1
ATOM 557 C C . ASN A 1 72 ? -2.92 16.359 1.903 1 97.62 72 ASN A C 1
ATOM 559 O O . ASN A 1 72 ? -1.883 15.688 1.967 1 97.62 72 ASN A O 1
ATOM 563 N N . GLY A 1 73 ? -3.775 16.281 0.873 1 96.62 73 GLY A N 1
ATOM 564 C CA . GLY A 1 73 ? -3.506 15.445 -0.285 1 96.62 73 GLY A CA 1
ATOM 565 C C . GLY A 1 73 ? -2.236 15.836 -1.02 1 96.62 73 GLY A C 1
ATOM 566 O O . GLY A 1 73 ? -1.491 14.969 -1.483 1 96.62 73 GLY A O 1
ATOM 567 N N . ASP A 1 74 ? -2.035 17.172 -1.095 1 95.06 74 ASP A N 1
ATOM 568 C CA . ASP A 1 74 ? -0.833 17.656 -1.766 1 95.06 74 ASP A CA 1
ATOM 569 C C . ASP A 1 74 ? 0.428 17.188 -1.044 1 95.06 74 ASP A C 1
ATOM 571 O O . ASP A 1 74 ? 1.444 16.891 -1.681 1 95.06 74 ASP A O 1
ATOM 575 N N . ASP A 1 75 ? 0.387 17.156 0.244 1 96.81 75 ASP A N 1
ATOM 576 C CA . ASP A 1 75 ? 1.524 16.672 1.019 1 96.81 75 ASP A CA 1
ATOM 577 C C . ASP A 1 75 ? 1.845 15.227 0.672 1 96.81 75 ASP A C 1
ATOM 579 O O . ASP A 1 75 ? 3.014 14.859 0.541 1 96.81 75 ASP A O 1
ATOM 583 N N . VAL A 1 76 ? 0.831 14.406 0.534 1 96.12 76 VAL A N 1
ATOM 584 C CA . VAL A 1 76 ? 1.005 13 0.2 1 96.12 76 VAL A CA 1
ATOM 585 C C . VAL A 1 76 ? 1.605 12.867 -1.198 1 96.12 76 VAL A C 1
ATOM 587 O O . VAL A 1 76 ? 2.557 12.109 -1.404 1 96.12 76 VAL A O 1
ATOM 590 N N . CYS A 1 77 ? 1.074 13.625 -2.109 1 92.56 77 CYS A N 1
ATOM 591 C CA . CYS A 1 77 ? 1.58 13.578 -3.477 1 92.56 77 CYS A CA 1
ATOM 592 C C . CYS A 1 77 ? 3.041 14.008 -3.531 1 92.56 77 CYS A C 1
ATOM 594 O O . CYS A 1 77 ? 3.848 13.398 -4.234 1 92.56 77 CYS A O 1
ATOM 596 N N . TRP A 1 78 ? 3.295 15.039 -2.854 1 92.69 78 TRP A N 1
ATOM 597 C CA . TRP A 1 78 ? 4.676 15.508 -2.779 1 92.69 78 TRP A CA 1
ATOM 598 C C . TRP A 1 78 ? 5.586 14.422 -2.217 1 92.69 78 TRP A C 1
ATOM 600 O O . TRP A 1 78 ? 6.684 14.195 -2.734 1 92.69 78 TRP A O 1
ATOM 610 N N . ALA A 1 79 ? 5.188 13.812 -1.133 1 93.31 79 ALA A N 1
ATOM 611 C CA . ALA A 1 79 ? 5.973 12.75 -0.498 1 93.31 79 ALA A CA 1
ATOM 612 C C . ALA A 1 79 ? 6.242 11.609 -1.472 1 93.31 79 ALA A C 1
ATOM 614 O O . ALA A 1 79 ? 7.355 11.086 -1.528 1 93.31 79 ALA A O 1
ATOM 615 N N . LEU A 1 80 ? 5.191 11.219 -2.195 1 89.31 80 LEU A N 1
ATOM 616 C CA . LEU A 1 80 ? 5.352 10.172 -3.201 1 89.31 80 LEU A CA 1
ATOM 617 C C . LEU A 1 80 ? 6.422 10.562 -4.215 1 89.31 80 LEU A C 1
ATOM 619 O O . LEU A 1 80 ? 7.277 9.742 -4.566 1 89.31 80 LEU A O 1
ATOM 623 N N . GLY A 1 81 ? 6.367 11.773 -4.695 1 86 81 GLY A N 1
ATOM 624 C CA . GLY A 1 81 ? 7.395 12.266 -5.598 1 86 81 GLY A CA 1
ATOM 625 C C . GLY A 1 81 ? 8.781 12.273 -4.98 1 86 81 GLY A C 1
ATOM 626 O O . GLY A 1 81 ? 9.758 11.883 -5.625 1 86 81 GLY A O 1
ATOM 627 N N . THR A 1 82 ? 8.836 12.703 -3.795 1 87.38 82 THR A N 1
ATOM 628 C CA . THR A 1 82 ? 10.109 12.805 -3.088 1 87.38 82 THR A CA 1
ATOM 629 C C . THR A 1 82 ? 10.727 11.422 -2.895 1 87.38 82 THR A C 1
ATOM 631 O O . THR A 1 82 ? 11.953 11.273 -2.941 1 87.38 82 THR A O 1
ATOM 634 N N . LEU A 1 83 ? 9.922 10.5 -2.709 1 83.44 83 LEU A N 1
ATOM 635 C CA . LEU A 1 83 ? 10.391 9.141 -2.479 1 83.44 83 LEU A CA 1
ATOM 636 C C . LEU A 1 83 ? 10.641 8.414 -3.799 1 83.44 83 LEU A C 1
ATOM 638 O O . LEU A 1 83 ? 11.016 7.242 -3.811 1 83.44 83 LEU A O 1
ATOM 642 N N . GLY A 1 84 ? 10.422 9.148 -4.926 1 78.88 84 GLY A N 1
ATOM 643 C CA . GLY A 1 84 ? 10.805 8.617 -6.227 1 78.88 84 GLY A CA 1
ATOM 644 C C . GLY A 1 84 ? 9.656 7.945 -6.953 1 78.88 84 GLY A C 1
ATOM 645 O O . GLY A 1 84 ? 9.867 7.195 -7.906 1 78.88 84 GLY A O 1
ATOM 646 N N . PHE A 1 85 ? 8.477 8.086 -6.516 1 76.31 85 PHE A N 1
ATOM 647 C CA . PHE A 1 85 ? 7.34 7.449 -7.176 1 76.31 85 PHE A CA 1
ATOM 648 C C . PHE A 1 85 ? 6.863 8.289 -8.359 1 76.31 85 PHE A C 1
ATOM 650 O O . PHE A 1 85 ? 6.027 7.84 -9.148 1 76.31 85 PHE A O 1
ATOM 657 N N . ASP A 1 86 ? 7.426 9.43 -8.477 1 64.38 86 ASP A N 1
ATOM 658 C CA . ASP A 1 86 ? 7.125 10.234 -9.656 1 64.38 86 ASP A CA 1
ATOM 659 C C . ASP A 1 86 ? 8.094 9.922 -10.797 1 64.38 86 ASP A C 1
ATOM 661 O O . ASP A 1 86 ? 7.875 10.336 -11.938 1 64.38 86 ASP A O 1
ATOM 665 N N . ASP A 1 87 ? 9.156 9.391 -10.477 1 57.59 87 ASP A N 1
ATOM 666 C CA . ASP A 1 87 ? 10.188 9.242 -11.492 1 57.59 87 ASP A CA 1
ATOM 667 C C . ASP A 1 87 ? 9.742 8.273 -12.586 1 57.59 87 ASP A C 1
ATOM 669 O O . ASP A 1 87 ? 9.078 7.277 -12.312 1 57.59 87 ASP A O 1
ATOM 673 N N . TYR A 1 88 ? 9.43 8.891 -13.875 1 53.44 88 TYR A N 1
ATOM 674 C CA . TYR A 1 88 ? 8.93 8.492 -15.188 1 53.44 88 TYR A CA 1
ATOM 675 C C . TYR A 1 88 ? 9.406 7.098 -15.555 1 53.44 88 TYR A C 1
ATOM 677 O O . TYR A 1 88 ? 8.75 6.387 -16.312 1 53.44 88 TYR A O 1
ATOM 685 N N . GLY A 1 89 ? 10.555 6.641 -15.305 1 50.91 89 GLY A N 1
ATOM 686 C CA . GLY A 1 89 ? 11.062 5.492 -16.047 1 50.91 89 GLY A CA 1
ATOM 687 C C . GLY A 1 89 ? 10.711 4.168 -15.391 1 50.91 89 GLY A C 1
ATOM 688 O O . GLY A 1 89 ? 11.039 3.104 -15.914 1 50.91 89 GLY A O 1
ATOM 689 N N . GLY A 1 90 ? 9.344 4.156 -14.93 1 54.25 90 GLY A N 1
ATOM 690 C CA . GLY A 1 90 ? 9.039 2.828 -14.422 1 54.25 90 GLY A CA 1
ATOM 691 C C . GLY A 1 90 ? 7.566 2.635 -14.102 1 54.25 90 GLY A C 1
ATOM 692 O O . GLY A 1 90 ? 6.734 3.482 -14.43 1 54.25 90 GLY A O 1
ATOM 693 N N . THR A 1 91 ? 7.055 1.414 -13.93 1 53.75 91 THR A N 1
ATOM 694 C CA . THR A 1 91 ? 5.703 0.935 -13.656 1 53.75 91 THR A CA 1
ATOM 695 C C . THR A 1 91 ? 4.992 1.856 -12.672 1 53.75 91 THR A C 1
ATOM 697 O O . THR A 1 91 ? 3.773 2.018 -12.734 1 53.75 91 THR A O 1
ATOM 700 N N . MET A 1 92 ? 5.781 2.633 -11.984 1 56.78 92 MET A N 1
ATOM 701 C CA . MET A 1 92 ? 5.16 3.455 -10.953 1 56.78 92 MET A CA 1
ATOM 702 C C . MET A 1 92 ? 4.594 4.738 -11.547 1 56.78 92 MET A C 1
ATOM 704 O O . MET A 1 92 ? 3.826 5.445 -10.891 1 56.78 92 MET A O 1
ATOM 708 N N . LYS A 1 93 ? 4.887 4.957 -12.844 1 57.22 93 LYS A N 1
ATOM 709 C CA . LYS A 1 93 ? 4.328 6.145 -13.484 1 57.22 93 LYS A CA 1
ATOM 710 C C . LYS A 1 93 ? 2.805 6.109 -13.477 1 57.22 93 LYS A C 1
ATOM 712 O O . LYS A 1 93 ? 2.158 7.137 -13.25 1 57.22 93 LYS A O 1
ATOM 717 N N . ARG A 1 94 ? 2.361 5.043 -13.781 1 59.03 94 ARG A N 1
ATOM 718 C CA . ARG A 1 94 ? 0.904 4.973 -13.82 1 59.03 94 ARG A CA 1
ATOM 719 C C . ARG A 1 94 ? 0.313 5.219 -12.43 1 59.03 94 ARG A C 1
ATOM 721 O O . ARG A 1 94 ? -0.767 5.797 -12.305 1 59.03 94 ARG A O 1
ATOM 728 N N . PHE A 1 95 ? 1.116 4.863 -11.547 1 58.62 95 PHE A N 1
ATOM 729 C CA . PHE A 1 95 ? 0.684 5.039 -10.164 1 58.62 95 PHE A CA 1
ATOM 730 C C . PHE A 1 95 ? 0.428 6.512 -9.859 1 58.62 95 PHE A C 1
ATOM 732 O O . PHE A 1 95 ? -0.632 6.867 -9.344 1 58.62 95 PHE A O 1
ATOM 739 N N . GLU A 1 96 ? 1.406 7.316 -10.156 1 58.56 96 GLU A N 1
ATOM 740 C CA . GLU A 1 96 ? 1.346 8.727 -9.789 1 58.56 96 GLU A CA 1
ATOM 741 C C . GLU A 1 96 ? 0.286 9.469 -10.602 1 58.56 96 GLU A C 1
ATOM 743 O O . GLU A 1 96 ? -0.45 10.297 -10.062 1 58.56 96 GLU A O 1
ATOM 748 N N . LEU A 1 97 ? 0.274 9.156 -11.773 1 59 97 LEU A N 1
ATOM 749 C CA . LEU A 1 97 ? -0.658 9.875 -12.641 1 59 97 LEU A CA 1
ATOM 750 C C . LEU A 1 97 ? -2.1 9.617 -12.219 1 59 97 LEU A C 1
ATOM 752 O O . LEU A 1 97 ? -2.934 10.523 -12.258 1 59 97 LEU A O 1
ATOM 756 N N . SER A 1 98 ? -2.338 8.539 -11.812 1 60.69 98 SER A N 1
ATOM 757 C CA . SER A 1 98 ? -3.717 8.227 -11.445 1 60.69 98 SER A CA 1
ATOM 758 C C . SER A 1 98 ? -4.082 8.812 -10.094 1 60.69 98 SER A C 1
ATOM 760 O O . SER A 1 98 ? -5.211 9.258 -9.883 1 60.69 98 SER A O 1
ATOM 762 N N . THR A 1 99 ? -3.168 8.797 -9.297 1 65.12 99 THR A N 1
ATOM 763 C CA . THR A 1 99 ? -3.441 9.195 -7.926 1 65.12 99 THR A CA 1
ATOM 764 C C . THR A 1 99 ? -3.332 10.711 -7.766 1 65.12 99 THR A C 1
ATOM 766 O O . THR A 1 99 ? -4.238 11.352 -7.234 1 65.12 99 THR A O 1
ATOM 769 N N . CYS A 1 100 ? -2.24 11.352 -8.188 1 71.25 100 CYS A N 1
ATOM 770 C CA . CYS A 1 100 ? -1.975 12.766 -7.961 1 71.25 100 CYS A CA 1
ATOM 771 C C . CYS A 1 100 ? -2.48 13.609 -9.125 1 71.25 100 CYS A C 1
ATOM 773 O O . CYS A 1 100 ? -2.768 14.797 -8.961 1 71.25 100 CYS A O 1
ATOM 775 N N . GLY A 1 101 ? -2.625 13.016 -10.25 1 62.69 101 GLY A N 1
ATOM 776 C CA . GLY A 1 101 ? -3.131 13.734 -11.406 1 62.69 101 GLY A CA 1
ATOM 777 C C . GLY A 1 101 ? -4.594 14.117 -11.281 1 62.69 101 GLY A C 1
ATOM 778 O O . GLY A 1 101 ? -5.035 15.117 -11.844 1 62.69 101 GLY A O 1
ATOM 779 N N . THR A 1 102 ? -5.426 13.305 -10.625 1 52.28 102 THR A N 1
ATOM 780 C CA . THR A 1 102 ? -6.844 13.641 -10.57 1 52.28 102 THR A CA 1
ATOM 781 C C . THR A 1 102 ? -7.078 14.836 -9.648 1 52.28 102 THR A C 1
ATOM 783 O O . THR A 1 102 ? -8.172 15.406 -9.625 1 52.28 102 THR A O 1
ATOM 786 N N . MET A 1 103 ? -6.203 15.125 -8.891 1 47.19 103 MET A N 1
ATOM 787 C CA . MET A 1 103 ? -6.422 16.203 -7.922 1 47.19 103 MET A CA 1
ATOM 788 C C . MET A 1 103 ? -6.23 17.562 -8.57 1 47.19 103 MET A C 1
ATOM 790 O O . MET A 1 103 ? -6.793 18.562 -8.109 1 47.19 103 MET A O 1
ATOM 794 N N . ASN A 1 104 ? -5.469 17.625 -9.641 1 33.5 104 ASN A N 1
ATOM 795 C CA . ASN A 1 104 ? -5.438 18.938 -10.273 1 33.5 104 ASN A CA 1
ATOM 796 C C . ASN A 1 104 ? -6.695 19.203 -11.102 1 33.5 104 ASN A C 1
ATOM 798 O O . ASN A 1 104 ? -7.148 18.328 -11.836 1 33.5 104 ASN A O 1
ATOM 802 N N . MET B 1 1 ? -40.812 -3.16 -13.508 1 25 1 MET B N 1
ATOM 803 C CA . MET B 1 1 ? -40.188 -3.68 -12.289 1 25 1 MET B CA 1
ATOM 804 C C . MET B 1 1 ? -38.688 -3.359 -12.25 1 25 1 MET B C 1
ATOM 806 O O . MET B 1 1 ? -37.938 -3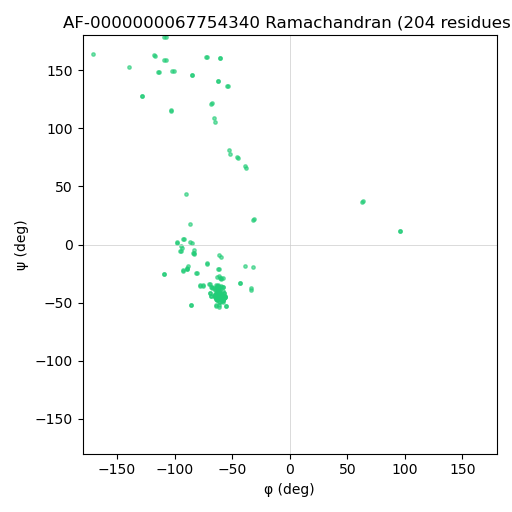.791 -13.125 1 25 1 MET B O 1
ATOM 810 N N . ALA B 1 2 ? -38.312 -2.23 -11.742 1 31.22 2 ALA B N 1
ATOM 811 C CA . ALA B 1 2 ? -36.938 -1.707 -11.758 1 31.22 2 ALA B CA 1
ATOM 812 C C . ALA B 1 2 ? -35.969 -2.729 -11.195 1 31.22 2 ALA B C 1
ATOM 814 O O . ALA B 1 2 ? -36.094 -3.184 -10.062 1 31.22 2 ALA B O 1
ATOM 815 N N . GLN B 1 3 ? -35.531 -3.689 -11.945 1 29.14 3 GLN B N 1
ATOM 816 C CA . GLN B 1 3 ? -34.5 -4.641 -11.539 1 29.14 3 GLN B CA 1
ATOM 817 C C . GLN B 1 3 ? -33.312 -3.928 -10.867 1 29.14 3 GLN B C 1
ATOM 819 O O . GLN B 1 3 ? -32.656 -3.076 -11.477 1 29.14 3 GLN B O 1
ATOM 824 N N . ASN B 1 4 ? -33.5 -3.51 -9.648 1 34.59 4 ASN B N 1
ATOM 825 C CA . ASN B 1 4 ? -32.594 -2.883 -8.703 1 34.59 4 ASN B CA 1
ATOM 826 C C . ASN B 1 4 ? -31.188 -3.48 -8.789 1 34.59 4 ASN B C 1
ATOM 828 O O . ASN B 1 4 ? -30.984 -4.652 -8.461 1 34.59 4 ASN B O 1
ATOM 832 N N . ASP B 1 5 ? -30.453 -3.293 -9.93 1 35.44 5 ASP B N 1
ATOM 833 C CA . ASP B 1 5 ? -29.031 -3.441 -10.164 1 35.44 5 ASP B CA 1
ATOM 834 C C . ASP B 1 5 ? -28.219 -3.09 -8.906 1 35.44 5 ASP B C 1
ATOM 836 O O . ASP B 1 5 ? -27.703 -1.98 -8.797 1 35.44 5 ASP B O 1
ATOM 840 N N . GLU B 1 6 ? -28.781 -3.115 -7.746 1 37.75 6 GLU B N 1
ATOM 841 C CA . GLU B 1 6 ? -28.125 -3.002 -6.445 1 37.75 6 GLU B CA 1
ATOM 842 C C . GLU B 1 6 ? -26.859 -3.832 -6.391 1 37.75 6 GLU B C 1
ATOM 844 O O . GLU B 1 6 ? -26.109 -3.779 -5.402 1 37.75 6 GLU B O 1
ATOM 849 N N . GLY B 1 7 ? -26.672 -5.008 -7.031 1 38.66 7 GLY B N 1
ATOM 850 C CA . GLY B 1 7 ? -25.516 -5.879 -7.074 1 38.66 7 GLY B CA 1
ATOM 851 C C . GLY B 1 7 ? -24.266 -5.191 -7.594 1 38.66 7 GLY B C 1
ATOM 852 O O . GLY B 1 7 ? -23.188 -5.793 -7.645 1 38.66 7 GLY B O 1
ATOM 853 N N . SER B 1 8 ? -24.156 -4.316 -8.5 1 43.19 8 SER B N 1
ATOM 854 C CA . SER B 1 8 ? -23.109 -3.564 -9.18 1 43.19 8 SER B CA 1
ATOM 855 C C . SER B 1 8 ? -22.359 -2.662 -8.211 1 43.19 8 SER B C 1
ATOM 857 O O . SER B 1 8 ? -21.234 -2.246 -8.492 1 43.19 8 SER B O 1
ATOM 859 N N . ASN B 1 9 ? -22.875 -1.976 -7.273 1 44.53 9 ASN B N 1
ATOM 860 C CA . ASN B 1 9 ? -22.312 -0.994 -6.359 1 44.53 9 ASN B CA 1
ATOM 861 C C . ASN B 1 9 ? -21.297 -1.636 -5.402 1 44.53 9 ASN B C 1
ATOM 863 O O . ASN B 1 9 ? -20.5 -0.939 -4.77 1 44.53 9 ASN B O 1
ATOM 867 N N . SER B 1 10 ? -21.484 -2.824 -4.922 1 45.66 10 SER B N 1
ATOM 868 C CA . SER B 1 10 ? -20.656 -3.605 -4.008 1 45.66 10 SER B CA 1
ATOM 869 C C . SER B 1 10 ? -19.297 -3.93 -4.629 1 45.66 10 SER B C 1
ATOM 871 O O . SER B 1 10 ? -18.281 -3.963 -3.93 1 45.66 10 SER B O 1
ATOM 873 N N . LYS B 1 11 ? -19.172 -4.41 -5.891 1 48.25 11 LYS B N 1
ATOM 874 C CA . LYS B 1 11 ? -17.984 -4.832 -6.613 1 48.25 11 LYS B CA 1
ATOM 875 C C . LYS B 1 11 ? -16.969 -3.691 -6.715 1 48.25 11 LYS B C 1
ATOM 877 O O . LYS B 1 11 ? -15.758 -3.926 -6.699 1 48.25 11 LYS B O 1
ATOM 882 N N . GLU B 1 12 ? -17.422 -2.461 -7.113 1 50.56 12 GLU B N 1
ATOM 883 C CA . GLU B 1 12 ? -16.578 -1.281 -7.215 1 50.56 12 GLU B CA 1
ATOM 884 C C . GLU B 1 12 ? -15.906 -0.964 -5.879 1 50.56 12 GLU B C 1
ATOM 886 O O . GLU B 1 12 ? -14.742 -0.56 -5.844 1 50.56 12 GLU B O 1
ATOM 891 N N . GLN B 1 13 ? -16.719 -1.048 -4.766 1 55.94 13 GLN B N 1
ATOM 892 C CA . GLN B 1 13 ? -16.234 -0.818 -3.414 1 55.94 13 GLN B CA 1
ATOM 893 C C . GLN B 1 13 ? -15.117 -1.808 -3.061 1 55.94 13 GLN B C 1
ATOM 895 O O . GLN B 1 13 ? -14.273 -1.521 -2.215 1 55.94 13 GLN B O 1
ATOM 900 N N . ASP B 1 14 ? -14.992 -2.824 -4.008 1 73.38 14 ASP B N 1
ATOM 901 C CA . ASP B 1 14 ? -14.078 -3.918 -3.697 1 73.38 14 ASP B CA 1
ATOM 902 C C . ASP B 1 14 ? -12.688 -3.652 -4.273 1 73.38 14 ASP B C 1
ATOM 904 O O . ASP B 1 14 ? -11.727 -4.363 -3.955 1 73.38 14 ASP B O 1
ATOM 908 N N . ARG B 1 15 ? -12.594 -2.564 -4.973 1 88.81 15 ARG B N 1
ATOM 909 C CA . ARG B 1 15 ? -11.328 -2.363 -5.668 1 88.81 15 ARG B CA 1
ATOM 910 C C . ARG B 1 15 ? -10.328 -1.615 -4.793 1 88.81 15 ARG B C 1
ATOM 912 O O . ARG B 1 15 ? -9.117 -1.798 -4.926 1 88.81 15 ARG B O 1
ATOM 919 N N . LEU B 1 16 ? -10.805 -0.971 -3.869 1 94.56 16 LEU B N 1
ATOM 920 C CA . LEU B 1 16 ? -9.938 -0.159 -3.023 1 94.56 16 LEU B CA 1
ATOM 921 C C . LEU B 1 16 ? -9.891 -0.709 -1.603 1 94.56 16 LEU B C 1
ATOM 923 O O . LEU B 1 16 ? -10.875 -1.268 -1.118 1 94.56 16 LEU B O 1
ATOM 927 N N . LEU B 1 17 ? -8.773 -0.501 -1.034 1 96.5 17 LEU B N 1
ATOM 928 C CA . LEU B 1 17 ? -8.688 -0.789 0.393 1 96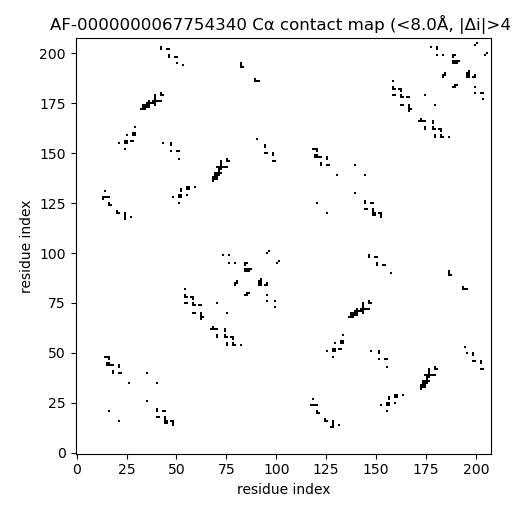.5 17 LEU B CA 1
ATOM 929 C C . LEU B 1 17 ? -9.648 0.095 1.182 1 96.5 17 LEU B C 1
ATOM 931 O O . LEU B 1 17 ? -9.812 1.276 0.87 1 96.5 17 LEU B O 1
ATOM 935 N N . PRO B 1 18 ? -10.258 -0.53 2.203 1 96 18 PRO B N 1
ATOM 936 C CA . PRO B 1 18 ? -11.078 0.353 3.037 1 96 18 PRO B CA 1
ATOM 937 C C . PRO B 1 18 ? -10.297 1.554 3.566 1 96 18 PRO B C 1
ATOM 939 O O . PRO B 1 18 ? -9.203 1.393 4.109 1 96 18 PRO B O 1
ATOM 942 N N . ILE B 1 19 ? -10.883 2.643 3.506 1 97 19 ILE B N 1
ATOM 943 C CA . ILE B 1 19 ? -10.219 3.9 3.828 1 97 19 ILE B CA 1
ATOM 944 C C . ILE B 1 19 ? -9.898 3.945 5.32 1 97 19 ILE B C 1
ATOM 946 O O . ILE B 1 19 ? -8.883 4.523 5.727 1 97 19 ILE B O 1
ATOM 950 N N . ALA B 1 20 ? -10.844 3.383 6.156 1 96.94 20 ALA B N 1
ATOM 951 C CA . ALA B 1 20 ? -10.617 3.385 7.598 1 96.94 20 ALA B CA 1
ATOM 952 C C . ALA B 1 20 ? -9.336 2.641 7.953 1 96.94 20 ALA B C 1
ATOM 954 O O . ALA B 1 20 ? -8.617 3.031 8.875 1 96.94 20 ALA B O 1
ATOM 955 N N . ASN B 1 21 ? -9.016 1.585 7.25 1 97 21 ASN B N 1
ATOM 956 C CA . ASN B 1 21 ? -7.793 0.824 7.488 1 97 21 ASN B CA 1
ATOM 957 C C . ASN B 1 21 ? -6.551 1.626 7.109 1 97 21 ASN B C 1
ATOM 959 O O . ASN B 1 21 ? -5.555 1.613 7.836 1 97 21 ASN B O 1
ATOM 963 N N . VAL B 1 22 ? -6.59 2.301 5.949 1 97.62 22 VAL B N 1
ATOM 964 C CA . VAL B 1 22 ? -5.488 3.139 5.48 1 97.62 22 VAL B CA 1
ATOM 965 C C . VAL B 1 22 ? -5.238 4.266 6.477 1 97.62 22 VAL B C 1
ATOM 967 O O . VAL B 1 22 ? -4.102 4.488 6.898 1 97.62 22 VAL B O 1
ATOM 970 N N . GLY B 1 23 ? -6.281 4.941 6.855 1 97.81 23 GLY B N 1
ATOM 971 C CA . GLY B 1 23 ? -6.18 6.02 7.824 1 97.81 23 GLY B CA 1
ATOM 972 C C . GLY B 1 23 ? -5.57 5.578 9.141 1 97.81 23 GLY B C 1
ATOM 973 O O . GLY B 1 23 ? -4.816 6.328 9.766 1 97.81 23 GLY B O 1
ATOM 974 N N . ARG B 1 24 ? -5.977 4.398 9.586 1 97 24 ARG B N 1
ATOM 975 C CA . ARG B 1 24 ? -5.445 3.863 10.836 1 97 24 ARG B CA 1
ATOM 976 C C . ARG B 1 24 ? -3.928 3.734 10.773 1 97 24 ARG B C 1
ATOM 978 O O . ARG B 1 24 ? -3.225 4.145 11.703 1 97 24 ARG B O 1
ATOM 985 N N . ILE B 1 25 ? -3.416 3.17 9.703 1 97.19 25 ILE B N 1
ATOM 986 C CA . ILE B 1 25 ? -1.976 3.01 9.547 1 97.19 25 ILE B CA 1
ATOM 987 C C . ILE B 1 25 ? -1.31 4.379 9.461 1 97.19 25 ILE B C 1
ATOM 989 O O . ILE B 1 25 ? -0.242 4.594 10.039 1 97.19 25 ILE B O 1
ATOM 993 N N . MET B 1 26 ? -1.912 5.305 8.711 1 97.88 26 MET B N 1
ATOM 994 C CA . MET B 1 26 ? -1.363 6.652 8.602 1 97.88 26 MET B CA 1
ATOM 995 C C . MET B 1 26 ? -1.265 7.312 9.977 1 97.88 26 MET B C 1
ATOM 997 O O . MET B 1 26 ? -0.225 7.871 10.328 1 97.88 26 MET B O 1
ATOM 1001 N N . LYS B 1 27 ? -2.258 7.219 10.734 1 97.5 27 LYS B N 1
ATOM 1002 C CA . LYS B 1 27 ? -2.334 7.879 12.039 1 97.5 27 LYS B CA 1
ATOM 1003 C C . LYS B 1 27 ? -1.246 7.367 12.977 1 97.5 27 LYS B C 1
ATOM 1005 O O . LYS B 1 27 ? -0.719 8.125 13.797 1 97.5 27 LYS B O 1
ATOM 1010 N N . GLN B 1 28 ? -0.958 6.129 12.875 1 96.38 28 GLN B N 1
ATOM 1011 C CA . GLN B 1 28 ? 0.056 5.527 13.734 1 96.38 28 GLN B CA 1
ATOM 1012 C C . GLN B 1 28 ? 1.424 6.16 13.5 1 96.38 28 GLN B C 1
ATOM 1014 O O . GLN B 1 28 ? 2.309 6.074 14.352 1 96.38 28 GLN B O 1
ATOM 1019 N N . THR B 1 29 ? 1.615 6.758 12.391 1 95.12 29 THR B N 1
ATOM 1020 C CA . THR B 1 29 ? 2.908 7.316 12.008 1 95.12 29 THR B CA 1
ATOM 1021 C C . THR B 1 29 ? 2.99 8.797 12.383 1 95.12 29 THR B C 1
ATOM 1023 O O . THR B 1 29 ? 4.055 9.406 12.281 1 95.12 29 THR B O 1
ATOM 1026 N N . LEU B 1 30 ? 1.931 9.328 12.852 1 97 30 LEU B N 1
ATOM 1027 C CA . LEU B 1 30 ? 1.845 10.773 13.07 1 97 30 LEU B CA 1
ATOM 1028 C C . LEU B 1 30 ? 2.027 11.102 14.547 1 97 30 LEU B C 1
ATOM 1030 O O . LEU B 1 30 ? 1.697 10.289 15.422 1 97 30 LEU B O 1
ATOM 1034 N N . PRO B 1 31 ? 2.605 12.328 14.789 1 94.81 31 PRO B N 1
ATOM 1035 C CA . PRO B 1 31 ? 2.547 12.805 16.172 1 94.81 31 PRO B CA 1
ATOM 1036 C C . PRO B 1 31 ? 1.116 12.969 16.688 1 94.81 31 PRO B C 1
ATOM 1038 O O . PRO B 1 31 ? 0.177 13.023 15.883 1 94.81 31 PRO B O 1
ATOM 1041 N N . PRO B 1 32 ? 0.907 13.008 18.031 1 93.12 32 PRO B N 1
ATOM 1042 C CA . PRO B 1 32 ? -0.427 13.016 18.641 1 93.12 32 PRO B CA 1
ATOM 1043 C C . PRO B 1 32 ? -1.27 14.211 18.203 1 93.12 32 PRO B C 1
ATOM 1045 O O . PRO B 1 32 ? -2.494 14.102 18.094 1 93.12 32 PRO B O 1
ATOM 1048 N N . ASN B 1 33 ? -0.751 15.352 17.875 1 94.44 33 ASN B N 1
ATOM 1049 C CA . ASN B 1 33 ? -1.528 16.547 17.578 1 94.44 33 ASN B CA 1
ATOM 1050 C C . ASN B 1 33 ? -1.709 16.75 16.078 1 94.44 33 ASN B C 1
ATOM 1052 O O . ASN B 1 33 ? -2.365 17.688 15.648 1 94.44 33 ASN B O 1
ATOM 1056 N N . ALA B 1 34 ? -1.184 15.812 15.305 1 97.12 34 ALA B N 1
ATOM 1057 C CA . ALA B 1 34 ? -1.301 15.953 13.852 1 97.12 34 ALA B CA 1
ATOM 1058 C C . ALA B 1 34 ? -2.633 15.391 13.359 1 97.12 34 ALA B C 1
ATOM 1060 O O . ALA B 1 34 ? -3.188 14.469 13.953 1 97.12 34 ALA B O 1
ATOM 1061 N N . LYS B 1 35 ? -3.174 16.062 12.289 1 98 35 LYS B N 1
ATOM 1062 C CA . LYS B 1 35 ? -4.414 15.641 11.641 1 98 35 LYS B CA 1
ATOM 1063 C C . LYS B 1 35 ? -4.172 15.242 10.195 1 98 35 LYS B C 1
ATOM 1065 O O . LYS B 1 35 ? -3.131 15.562 9.617 1 98 35 LYS B O 1
ATOM 1070 N N . ILE B 1 36 ? -5.137 14.531 9.68 1 98.62 36 ILE B N 1
ATOM 1071 C CA . ILE B 1 36 ? -5.102 14.102 8.289 1 98.62 36 ILE B CA 1
ATOM 1072 C C . ILE B 1 36 ? -6.406 14.484 7.594 1 98.62 36 ILE B C 1
ATOM 1074 O O . ILE B 1 36 ? -7.492 14.203 8.109 1 98.62 36 ILE B O 1
ATOM 1078 N N . SER B 1 37 ? -6.254 15.133 6.508 1 98.5 37 SER B N 1
ATOM 1079 C CA . SER B 1 37 ? -7.445 15.523 5.762 1 98.5 37 SER B CA 1
ATOM 1080 C C . SER B 1 37 ? -8.102 14.312 5.098 1 98.5 37 SER B C 1
ATOM 1082 O O . SER B 1 37 ? -7.465 13.273 4.93 1 98.5 37 SER B O 1
ATOM 1084 N N . LYS B 1 38 ? -9.359 14.5 4.746 1 97.31 38 LYS B N 1
ATOM 1085 C CA . LYS B 1 38 ? -10.062 13.461 3.998 1 97.31 38 LYS B CA 1
ATOM 1086 C C . LYS B 1 38 ? -9.383 13.188 2.658 1 97.31 38 LYS B C 1
ATOM 1088 O O . LYS B 1 38 ? -9.219 12.031 2.266 1 97.31 38 LYS B O 1
ATOM 1093 N N . GLU B 1 39 ? -8.977 14.18 1.979 1 96.5 39 GLU B N 1
ATOM 1094 C CA . GLU B 1 39 ? -8.336 14.062 0.674 1 96.5 39 GLU B CA 1
ATOM 1095 C C . GLU B 1 39 ? -7.012 13.305 0.776 1 96.5 39 GLU B C 1
ATOM 1097 O O . GLU B 1 39 ? -6.672 12.516 -0.109 1 96.5 39 GLU B O 1
ATOM 1102 N N . ALA B 1 40 ? -6.297 13.523 1.823 1 97.94 40 ALA B N 1
ATOM 1103 C CA . ALA B 1 40 ? -5.035 12.812 2.025 1 97.94 40 ALA B CA 1
ATOM 1104 C C . ALA B 1 40 ? -5.266 11.312 2.189 1 97.94 40 ALA B C 1
ATOM 1106 O O . ALA B 1 40 ? -4.562 10.5 1.584 1 97.94 40 ALA B O 1
ATOM 1107 N N . LYS B 1 41 ? -6.254 11.016 2.949 1 97.75 41 LYS B N 1
ATOM 1108 C CA . LYS B 1 41 ? -6.602 9.609 3.139 1 97.75 41 LYS B CA 1
ATOM 1109 C C . LYS B 1 41 ? -7.047 8.969 1.827 1 97.75 41 LYS B C 1
ATOM 1111 O O . LYS B 1 41 ? -6.676 7.836 1.524 1 97.75 41 LYS B O 1
ATOM 1116 N N . GLU B 1 42 ? -7.863 9.711 1.125 1 96.31 42 GLU B N 1
ATOM 1117 C CA . GLU B 1 42 ? -8.352 9.195 -0.153 1 96.31 42 GLU B CA 1
ATOM 1118 C C . GLU B 1 42 ? -7.207 9.023 -1.148 1 96.31 42 GLU B C 1
ATOM 1120 O O . GLU B 1 42 ? -7.164 8.039 -1.891 1 96.31 42 GLU B O 1
ATOM 1125 N N . THR B 1 43 ? -6.293 9.945 -1.153 1 94.31 43 THR B N 1
ATOM 1126 C CA . THR B 1 43 ? -5.125 9.844 -2.021 1 94.31 43 THR B CA 1
ATOM 1127 C C . THR B 1 43 ? -4.281 8.625 -1.65 1 94.31 43 THR B C 1
ATOM 1129 O O . THR B 1 43 ? -3.881 7.848 -2.523 1 94.31 43 THR B O 1
ATOM 1132 N N . MET B 1 44 ? -4.004 8.438 -0.428 1 96.25 44 MET B N 1
ATOM 1133 C CA . MET B 1 44 ? -3.232 7.289 0.046 1 96.25 44 MET B CA 1
ATOM 1134 C C . MET B 1 44 ? -3.947 5.98 -0.276 1 96.25 44 MET B C 1
ATOM 1136 O O . MET B 1 44 ? -3.314 5.016 -0.705 1 96.25 44 MET B O 1
ATOM 1140 N N . GLN B 1 45 ? -5.266 6.016 -0.038 1 96.12 45 GLN B N 1
ATOM 1141 C CA . GLN B 1 45 ? -6.082 4.84 -0.33 1 96.12 45 GLN B CA 1
ATOM 1142 C C . G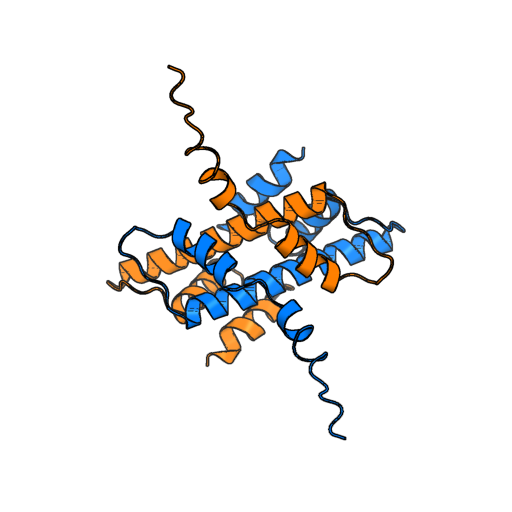LN B 1 45 ? -5.914 4.402 -1.781 1 96.12 45 GLN B C 1
ATOM 1144 O O . GLN B 1 45 ? -5.676 3.225 -2.057 1 96.12 45 GLN B O 1
ATOM 1149 N N . GLU B 1 46 ? -6.098 5.285 -2.652 1 93.31 46 GLU B N 1
ATOM 1150 C CA . GLU B 1 46 ? -5.969 5.004 -4.078 1 93.31 46 GLU B CA 1
ATOM 1151 C C . GLU B 1 46 ? -4.559 4.527 -4.422 1 93.31 46 GLU B C 1
ATOM 1153 O O . GLU B 1 46 ? -4.387 3.51 -5.094 1 93.31 46 GLU B O 1
ATOM 1158 N N . CYS B 1 47 ? -3.568 5.172 -3.924 1 90.81 47 CYS B N 1
ATOM 1159 C CA . CYS B 1 47 ? -2.176 4.879 -4.246 1 90.81 47 CYS B CA 1
ATOM 1160 C C . CYS B 1 47 ? -1.782 3.494 -3.752 1 90.81 47 CYS B C 1
ATOM 1162 O O . CYS B 1 47 ? -1.161 2.721 -4.484 1 90.81 47 CYS B O 1
ATOM 1164 N N . VAL B 1 48 ? -2.166 3.188 -2.562 1 94.44 48 VAL B N 1
ATOM 1165 C CA . VAL B 1 48 ? -1.718 1.933 -1.968 1 94.44 48 VAL B CA 1
ATOM 1166 C C . VAL B 1 48 ? -2.479 0.765 -2.59 1 94.44 48 VAL B C 1
ATOM 1168 O O . VAL B 1 48 ? -1.916 -0.314 -2.793 1 94.44 48 VAL B O 1
ATOM 1171 N N . SER B 1 49 ? -3.74 0.95 -2.918 1 94.19 49 SER B N 1
ATOM 1172 C CA . SER B 1 49 ? -4.48 -0.09 -3.625 1 94.19 49 SER B CA 1
ATOM 1173 C C . SER B 1 49 ? -3.865 -0.378 -4.988 1 94.19 49 SER B C 1
ATOM 1175 O O . SER B 1 49 ? -3.713 -1.539 -5.375 1 94.19 49 SER B O 1
ATOM 1177 N N . GLU B 1 50 ? -3.547 0.624 -5.691 1 91.44 50 GLU B N 1
ATOM 1178 C CA . GLU B 1 50 ? -2.891 0.461 -6.984 1 91.44 50 GLU B CA 1
ATOM 1179 C C . GLU B 1 50 ? -1.526 -0.204 -6.832 1 91.44 50 GLU B C 1
ATOM 1181 O O . GLU B 1 50 ? -1.15 -1.057 -7.637 1 91.44 50 GLU B O 1
ATOM 1186 N N . PHE B 1 51 ? -0.799 0.217 -5.816 1 90.69 51 PHE B N 1
ATOM 1187 C CA . PHE B 1 51 ? 0.517 -0.341 -5.531 1 90.69 51 PHE B CA 1
ATOM 1188 C C . PHE B 1 51 ? 0.436 -1.852 -5.344 1 90.69 51 PHE B C 1
ATOM 1190 O O . PHE B 1 51 ? 1.232 -2.598 -5.922 1 90.69 51 PHE B O 1
ATOM 1197 N N . ILE B 1 52 ? -0.514 -2.295 -4.617 1 95.12 52 ILE B N 1
ATOM 1198 C CA . ILE B 1 52 ? -0.712 -3.725 -4.406 1 95.12 52 ILE B CA 1
ATOM 1199 C C . ILE B 1 52 ? -0.989 -4.414 -5.742 1 95.12 52 ILE B C 1
ATOM 1201 O O . ILE B 1 52 ? -0.423 -5.469 -6.031 1 95.12 52 ILE B O 1
ATOM 1205 N N . GLY B 1 53 ? -1.855 -3.861 -6.516 1 93.94 53 GLY B N 1
ATOM 1206 C CA . GLY B 1 53 ? -2.182 -4.441 -7.809 1 93.94 53 GLY B CA 1
ATOM 1207 C C . GLY B 1 53 ? -0.984 -4.551 -8.734 1 93.94 53 GLY B C 1
ATOM 1208 O O . GLY B 1 53 ? -0.782 -5.582 -9.375 1 93.94 53 GLY B O 1
ATOM 1209 N N . PHE B 1 54 ? -0.224 -3.559 -8.773 1 91.25 54 PHE B N 1
ATOM 1210 C CA . PHE B 1 54 ? 0.93 -3.516 -9.664 1 91.25 54 PHE B CA 1
ATOM 1211 C C . PHE B 1 54 ? 1.941 -4.594 -9.297 1 91.25 54 PHE B C 1
ATOM 1213 O O . PHE B 1 54 ? 2.396 -5.348 -10.156 1 91.25 54 PHE B O 1
ATOM 1220 N N . VAL B 1 55 ? 2.297 -4.594 -8.07 1 93.56 55 VAL B N 1
ATOM 1221 C CA . VAL B 1 55 ? 3.27 -5.578 -7.605 1 93.56 55 VAL B CA 1
ATOM 1222 C C . VAL B 1 55 ? 2.73 -6.988 -7.832 1 93.56 55 VAL B C 1
ATOM 1224 O O . VAL B 1 55 ? 3.451 -7.867 -8.312 1 93.56 55 VAL B O 1
ATOM 1227 N N . THR B 1 56 ? 1.477 -7.168 -7.523 1 97.06 56 THR B N 1
ATOM 1228 C CA . THR B 1 56 ? 0.862 -8.484 -7.68 1 97.06 56 THR B CA 1
ATOM 1229 C C . THR B 1 56 ? 0.846 -8.898 -9.148 1 97.06 56 THR B C 1
ATOM 1231 O O . THR B 1 56 ? 1.136 -10.055 -9.477 1 97.06 56 THR B O 1
ATOM 1234 N N . GLY B 1 57 ? 0.458 -7.969 -9.984 1 95.81 57 GLY B N 1
ATOM 1235 C CA . GLY B 1 57 ? 0.457 -8.258 -11.414 1 95.81 57 GLY B CA 1
ATOM 1236 C C . GLY B 1 57 ? 1.822 -8.656 -11.938 1 95.81 57 GLY B C 1
ATOM 1237 O O . GLY B 1 57 ? 1.942 -9.602 -12.727 1 95.81 57 GLY B O 1
ATOM 1238 N N . GLU B 1 58 ? 2.805 -7.934 -11.5 1 95.31 58 GLU B N 1
ATOM 1239 C CA . GLU B 1 58 ? 4.18 -8.242 -11.883 1 95.31 58 GLU B CA 1
ATOM 1240 C C . GLU B 1 58 ? 4.594 -9.625 -11.391 1 95.31 58 GLU B C 1
ATOM 1242 O O . GLU B 1 58 ? 5.18 -10.406 -12.141 1 95.31 58 GLU B O 1
ATOM 1247 N N . ALA B 1 59 ? 4.324 -9.906 -10.188 1 97.25 59 ALA B N 1
ATOM 1248 C CA . ALA B 1 59 ? 4.629 -11.203 -9.594 1 97.25 59 ALA B CA 1
ATOM 1249 C C . ALA B 1 59 ? 3.889 -12.32 -10.32 1 97.25 59 ALA B C 1
ATOM 1251 O O . ALA B 1 59 ? 4.461 -13.383 -10.586 1 97.25 59 ALA B O 1
ATOM 1252 N N . SER B 1 60 ? 2.705 -12.031 -10.633 1 98 60 SER B N 1
ATOM 1253 C CA . SER B 1 60 ? 1.862 -13.008 -11.312 1 98 60 SER B CA 1
ATOM 1254 C C . SER B 1 60 ? 2.408 -13.344 -12.695 1 98 60 SER B C 1
ATOM 1256 O O . SER B 1 60 ? 2.398 -14.5 -13.109 1 98 60 SER B O 1
ATOM 1258 N N . GLU B 1 61 ? 2.812 -12.312 -13.383 1 97 61 GLU B N 1
ATOM 1259 C CA . GLU B 1 61 ? 3.391 -12.516 -14.711 1 97 61 GLU B CA 1
ATOM 1260 C C . GLU B 1 61 ? 4.633 -13.398 -14.633 1 97 61 GLU B C 1
ATOM 1262 O O . GLU B 1 61 ? 4.801 -14.305 -15.453 1 97 61 GLU B O 1
ATOM 1267 N N . LYS B 1 62 ? 5.477 -13.164 -13.711 1 96.44 62 LYS B N 1
ATOM 1268 C CA . LYS B 1 62 ? 6.648 -14.008 -13.5 1 96.44 62 LYS B CA 1
ATOM 1269 C C . LYS B 1 62 ? 6.242 -15.453 -13.219 1 96.44 62 LYS B C 1
ATOM 1271 O O . LYS B 1 62 ? 6.82 -16.391 -13.781 1 96.44 62 LYS B O 1
ATOM 1276 N N . CYS B 1 63 ? 5.324 -15.57 -12.336 1 96.75 63 CYS B N 1
ATOM 1277 C CA . CYS B 1 63 ? 4.816 -16.875 -11.953 1 96.75 63 CYS B CA 1
ATOM 1278 C C . CYS B 1 63 ? 4.293 -17.641 -13.172 1 96.75 63 CYS B C 1
ATOM 1280 O O . CYS B 1 63 ? 4.582 -18.828 -13.344 1 96.75 63 CYS B O 1
ATOM 1282 N N . ARG B 1 64 ? 3.566 -17.078 -14.016 1 96.31 64 ARG B N 1
ATOM 1283 C CA . ARG B 1 64 ? 3.004 -17.672 -15.227 1 96.31 64 ARG B CA 1
ATOM 1284 C C . ARG B 1 64 ? 4.105 -18.062 -16.203 1 96.31 64 ARG B C 1
ATOM 1286 O O . ARG B 1 64 ? 4.059 -19.156 -16.781 1 96.31 64 ARG B O 1
ATOM 1293 N N . LYS B 1 65 ? 5.016 -17.203 -16.359 1 97.19 65 LYS B N 1
ATOM 1294 C CA . LYS B 1 65 ? 6.141 -17.5 -17.25 1 97.19 65 LYS B CA 1
ATOM 1295 C C . LYS B 1 65 ? 6.887 -18.75 -16.781 1 97.19 65 LYS B C 1
ATOM 1297 O O . LYS B 1 65 ? 7.434 -19.484 -17.609 1 97.19 65 LYS B O 1
ATOM 1302 N N . GLU B 1 66 ? 6.844 -18.969 -15.523 1 98 66 GLU B N 1
ATOM 1303 C CA . GLU B 1 66 ? 7.527 -20.125 -14.945 1 98 66 GLU B CA 1
ATOM 1304 C C . GLU B 1 66 ? 6.602 -21.328 -14.852 1 98 66 GLU B C 1
ATOM 1306 O O . GLU B 1 66 ? 6.949 -22.344 -14.234 1 98 66 GLU B O 1
ATOM 1311 N N . ARG B 1 67 ? 5.426 -21.312 -15.328 1 97.06 67 ARG B N 1
ATOM 1312 C CA . ARG B 1 67 ? 4.418 -22.375 -15.406 1 97.06 67 ARG B CA 1
ATOM 1313 C C . ARG B 1 67 ? 3.992 -22.828 -14.016 1 97.06 67 ARG B C 1
ATOM 1315 O O . ARG B 1 67 ? 3.809 -24.016 -13.781 1 97.06 67 ARG B O 1
ATOM 1322 N N . ARG B 1 68 ? 3.908 -21.891 -13.148 1 97.44 68 ARG B N 1
ATOM 1323 C CA . ARG B 1 68 ? 3.375 -22.094 -11.805 1 97.44 68 ARG B CA 1
ATOM 1324 C C . ARG B 1 68 ? 2.016 -21.422 -11.648 1 97.44 68 ARG B C 1
ATOM 1326 O O . ARG B 1 68 ? 1.687 -20.5 -12.391 1 97.44 68 ARG B O 1
ATOM 1333 N N . LYS B 1 69 ? 1.322 -21.938 -10.648 1 96.56 69 LYS B N 1
ATOM 1334 C CA . LYS B 1 69 ? -0.023 -21.406 -10.453 1 96.56 69 LYS B CA 1
ATOM 1335 C C . LYS B 1 69 ? -0.101 -20.562 -9.188 1 96.56 69 LYS B C 1
ATOM 1337 O O . LYS B 1 69 ? -1.008 -19.75 -9.039 1 96.56 69 LYS B O 1
ATOM 1342 N N . THR B 1 70 ? 0.828 -20.859 -8.219 1 98.44 70 THR B N 1
ATOM 1343 C CA . THR B 1 70 ? 0.787 -20.188 -6.922 1 98.44 70 THR B CA 1
ATOM 1344 C C . THR B 1 70 ? 1.856 -19.109 -6.84 1 98.44 70 THR B C 1
ATOM 1346 O O . THR B 1 70 ? 3.049 -19.391 -6.953 1 98.44 70 THR B O 1
ATOM 1349 N N . VAL B 1 71 ? 1.411 -17.812 -6.727 1 98.44 71 VAL B N 1
ATOM 1350 C CA . VAL B 1 71 ? 2.318 -16.719 -6.438 1 98.44 71 VAL B CA 1
ATOM 1351 C C . VAL B 1 71 ? 2.861 -16.844 -5.016 1 98.44 71 VAL B C 1
ATOM 1353 O O . VAL B 1 71 ? 2.094 -16.922 -4.055 1 98.44 71 VAL B O 1
ATOM 1356 N N . ASN B 1 72 ? 4.121 -16.938 -4.859 1 97.62 72 ASN B N 1
ATOM 1357 C CA . ASN B 1 72 ? 4.73 -17.078 -3.541 1 97.62 72 ASN B CA 1
ATOM 1358 C C . ASN B 1 72 ? 5.449 -15.805 -3.109 1 97.62 72 ASN B C 1
ATOM 1360 O O . ASN B 1 72 ? 5.395 -14.789 -3.805 1 97.62 72 ASN B O 1
ATOM 1364 N N . GLY B 1 73 ? 6.02 -15.836 -1.894 1 96.56 73 GLY B N 1
ATOM 1365 C CA . GLY B 1 73 ? 6.668 -14.664 -1.33 1 96.56 73 GLY B CA 1
ATOM 1366 C C . GLY B 1 73 ? 7.844 -14.18 -2.16 1 96.56 73 GLY B C 1
ATOM 1367 O O . GLY B 1 73 ? 8.047 -12.977 -2.303 1 96.56 73 GLY B O 1
ATOM 1368 N N . ASP B 1 74 ? 8.586 -15.164 -2.693 1 95.06 74 ASP B N 1
ATOM 1369 C CA . ASP B 1 74 ? 9.734 -14.805 -3.527 1 95.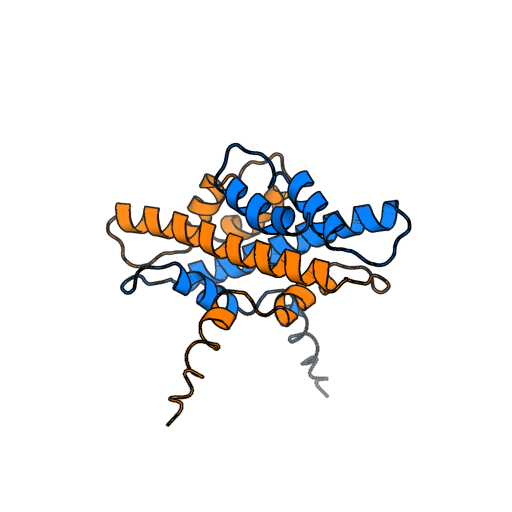06 74 ASP B CA 1
ATOM 1370 C C . ASP B 1 74 ? 9.281 -14.039 -4.77 1 95.06 74 ASP B C 1
ATOM 1372 O O . ASP B 1 74 ? 9.984 -13.133 -5.23 1 95.06 74 ASP B O 1
ATOM 1376 N N . ASP B 1 75 ? 8.195 -14.422 -5.332 1 96.81 75 ASP B N 1
ATOM 1377 C CA . ASP B 1 75 ? 7.66 -13.719 -6.492 1 96.81 75 ASP B CA 1
ATOM 1378 C C . ASP B 1 75 ? 7.367 -12.258 -6.16 1 96.81 75 ASP B C 1
ATOM 1380 O O . ASP B 1 75 ? 7.645 -11.367 -6.961 1 96.81 75 ASP B O 1
ATOM 1384 N N . VAL B 1 76 ? 6.801 -12.016 -5.004 1 96.12 76 VAL B N 1
ATOM 1385 C CA . VAL B 1 76 ? 6.473 -10.664 -4.566 1 96.12 76 VAL B CA 1
ATOM 1386 C C . VAL B 1 76 ? 7.754 -9.859 -4.379 1 96.12 76 VAL B C 1
ATOM 1388 O O . VAL B 1 76 ? 7.855 -8.719 -4.848 1 96.12 76 VAL B O 1
ATOM 1391 N N . CYS B 1 77 ? 8.711 -10.461 -3.74 1 92.62 77 CYS B N 1
ATOM 1392 C CA . CYS B 1 77 ? 9.984 -9.773 -3.512 1 92.62 77 CYS B CA 1
ATOM 1393 C C . CYS B 1 77 ? 10.664 -9.438 -4.832 1 92.62 77 CYS B C 1
ATOM 1395 O O . CYS B 1 77 ? 11.211 -8.344 -4.992 1 92.62 77 CYS B O 1
ATOM 1397 N N . TRP B 1 78 ? 10.648 -10.383 -5.672 1 92.69 78 TRP B N 1
ATOM 1398 C CA . TRP B 1 78 ? 11.211 -10.148 -6.996 1 92.69 78 TRP B CA 1
ATOM 1399 C C . TRP B 1 78 ? 10.508 -8.984 -7.691 1 92.69 78 TRP B C 1
ATOM 1401 O O . TRP B 1 78 ? 11.156 -8.133 -8.297 1 92.69 78 TRP B O 1
ATOM 1411 N N . ALA B 1 79 ? 9.203 -8.984 -7.68 1 93.31 79 ALA B N 1
ATOM 1412 C CA . ALA B 1 79 ? 8.414 -7.93 -8.312 1 93.31 79 ALA B CA 1
ATOM 1413 C C . ALA B 1 79 ? 8.773 -6.562 -7.738 1 93.31 79 ALA B C 1
ATOM 1415 O O . ALA B 1 79 ? 8.906 -5.586 -8.484 1 93.31 79 ALA B O 1
ATOM 1416 N N . LEU B 1 80 ? 8.883 -6.516 -6.406 1 89.25 80 LEU B N 1
ATOM 1417 C CA . LEU B 1 80 ? 9.281 -5.27 -5.758 1 89.25 80 LEU B CA 1
ATOM 1418 C C . LEU B 1 80 ? 10.625 -4.789 -6.293 1 89.25 80 LEU B C 1
ATOM 1420 O O . LEU B 1 80 ? 10.789 -3.602 -6.594 1 89.25 80 LEU B O 1
ATOM 1424 N N . GLY B 1 81 ? 11.562 -5.676 -6.387 1 86.06 81 GLY B N 1
ATOM 1425 C CA . GLY B 1 81 ? 12.852 -5.332 -6.973 1 86.06 81 GLY B CA 1
ATOM 1426 C C . GLY B 1 81 ? 12.75 -4.871 -8.414 1 86.06 81 GLY B C 1
ATOM 1427 O O . GLY B 1 81 ? 13.398 -3.9 -8.805 1 86.06 81 GLY B O 1
ATOM 1428 N N . THR B 1 82 ? 11.992 -5.57 -9.148 1 87.44 82 THR B N 1
ATOM 1429 C CA . THR B 1 82 ? 11.82 -5.266 -10.562 1 87.44 82 THR B CA 1
ATOM 1430 C C . THR B 1 82 ? 11.211 -3.883 -10.75 1 87.44 82 THR B C 1
ATOM 1432 O O . THR B 1 82 ? 11.547 -3.172 -11.703 1 87.44 82 THR B O 1
ATOM 1435 N N . LEU B 1 83 ? 10.391 -3.545 -9.875 1 83.56 83 LEU B N 1
ATOM 1436 C CA . LEU B 1 83 ? 9.711 -2.258 -9.961 1 83.56 83 LEU B CA 1
ATOM 1437 C C . LEU B 1 83 ? 10.547 -1.157 -9.32 1 83.56 83 LEU B C 1
ATOM 1439 O O . LEU B 1 83 ? 10.125 0.001 -9.273 1 83.56 83 LEU B O 1
ATOM 1443 N N . GLY B 1 84 ? 11.758 -1.531 -8.828 1 78.94 84 GLY B N 1
ATOM 1444 C CA . GLY B 1 84 ? 12.703 -0.531 -8.367 1 78.94 84 GLY B CA 1
ATOM 1445 C C . GLY B 1 84 ? 12.648 -0.297 -6.871 1 78.94 84 GLY B C 1
ATOM 1446 O O . GLY B 1 84 ? 13.18 0.699 -6.371 1 78.94 84 GLY B O 1
ATOM 1447 N N . PHE B 1 85 ? 11.992 -1.094 -6.141 1 76.81 85 PHE B N 1
ATOM 1448 C CA . PHE B 1 85 ? 11.883 -0.889 -4.703 1 76.81 85 PHE B CA 1
ATOM 1449 C C . PHE B 1 85 ? 13.102 -1.45 -3.98 1 76.81 85 PHE B C 1
ATOM 1451 O O . PHE B 1 85 ? 13.289 -1.208 -2.787 1 76.81 85 PHE B O 1
ATOM 1458 N N . ASP B 1 86 ? 13.898 -2.125 -4.711 1 65.06 86 ASP B N 1
ATOM 1459 C CA . ASP B 1 86 ? 15.148 -2.6 -4.117 1 65.06 86 ASP B CA 1
ATOM 1460 C C . ASP B 1 86 ? 16.25 -1.554 -4.258 1 65.06 86 ASP B C 1
ATOM 1462 O O . ASP B 1 86 ? 17.312 -1.677 -3.639 1 65.06 86 ASP B O 1
ATOM 1466 N N . ASP B 1 87 ? 16.062 -0.686 -5.102 1 58.44 87 ASP B N 1
ATOM 1467 C CA . ASP B 1 87 ? 17.156 0.236 -5.387 1 58.44 87 ASP B CA 1
ATOM 1468 C C . ASP B 1 87 ? 17.484 1.099 -4.172 1 58.44 87 ASP B C 1
ATOM 1470 O O . ASP B 1 87 ? 16.578 1.532 -3.451 1 58.44 87 ASP B O 1
ATOM 1474 N N . TYR B 1 88 ? 18.703 0.778 -3.436 1 54.16 88 TYR B N 1
ATOM 1475 C CA . TYR B 1 88 ? 19.422 1.233 -2.248 1 54.16 88 TYR B CA 1
ATOM 1476 C C . TYR B 1 88 ? 19.25 2.734 -2.051 1 54.16 88 TYR B C 1
ATOM 1478 O O . TYR B 1 88 ? 19.297 3.229 -0.922 1 54.16 88 TYR B O 1
ATOM 1486 N N . GLY B 1 89 ? 19.219 3.576 -2.992 1 52.12 89 GLY B N 1
ATOM 1487 C CA . GLY B 1 89 ? 19.438 4.973 -2.652 1 52.12 89 GLY B CA 1
ATOM 1488 C C . GLY B 1 89 ? 18.156 5.684 -2.236 1 52.12 89 GLY B C 1
ATOM 1489 O O . GLY B 1 89 ? 18.203 6.812 -1.742 1 52.12 89 GLY B O 1
ATOM 1490 N N . GLY B 1 90 ? 17.219 4.816 -1.906 1 54.28 90 GLY B N 1
ATOM 1491 C CA . GLY B 1 90 ? 16.047 5.59 -1.562 1 54.28 90 GLY B CA 1
ATOM 1492 C C . GLY B 1 90 ? 15.305 5.047 -0.351 1 54.28 90 GLY B C 1
ATOM 1493 O O . GLY B 1 90 ? 15.75 4.082 0.272 1 54.28 90 GLY B O 1
ATOM 1494 N N . THR B 1 91 ? 14.578 5.895 0.426 1 53.75 91 THR B N 1
ATOM 1495 C CA . THR B 1 91 ? 13.766 5.637 1.607 1 53.75 91 THR B CA 1
ATOM 1496 C C . THR B 1 91 ? 13.141 4.246 1.541 1 53.75 91 THR B C 1
ATOM 1498 O O . THR B 1 91 ? 12.922 3.611 2.574 1 53.75 91 THR B O 1
ATOM 1501 N N . MET B 1 92 ? 13.109 3.734 0.364 1 56.56 92 MET B N 1
ATOM 1502 C CA . MET B 1 92 ? 12.43 2.453 0.227 1 56.56 92 MET B CA 1
ATOM 1503 C C . MET B 1 92 ? 13.352 1.299 0.595 1 56.56 92 MET B C 1
ATOM 1505 O O . MET B 1 92 ? 12.922 0.149 0.671 1 56.56 92 MET B O 1
ATOM 1509 N N . LYS B 1 93 ? 14.625 1.646 0.879 1 56.91 93 LYS B N 1
ATOM 1510 C CA . LYS B 1 93 ? 15.555 0.59 1.28 1 56.91 93 LYS B CA 1
ATOM 1511 C C . LYS B 1 93 ? 15.07 -0.111 2.547 1 56.91 93 LYS B C 1
ATOM 1513 O O . LYS B 1 93 ? 15.188 -1.332 2.67 1 56.91 93 LYS B O 1
ATOM 1518 N N . ARG B 1 94 ? 14.719 0.67 3.4 1 57.91 94 ARG B N 1
ATOM 1519 C CA . ARG B 1 94 ? 14.273 0.027 4.633 1 57.91 94 ARG B CA 1
ATOM 1520 C C . ARG B 1 94 ? 13.062 -0.865 4.375 1 57.91 94 ARG B C 1
ATOM 1522 O O . ARG B 1 94 ? 12.867 -1.869 5.062 1 57.91 94 ARG B O 1
ATOM 1529 N N . PHE B 1 95 ? 12.414 -0.464 3.389 1 57.16 95 PHE B N 1
ATOM 1530 C CA . PHE B 1 95 ? 11.227 -1.223 3.029 1 57.16 95 PHE B CA 1
ATOM 1531 C C . PHE B 1 95 ? 11.586 -2.658 2.67 1 57.16 95 PHE B C 1
ATOM 1533 O O . PHE B 1 95 ? 10.977 -3.604 3.182 1 57.16 95 PHE B O 1
ATOM 1540 N N . GLU B 1 96 ? 12.531 -2.756 1.735 1 57.31 96 GLU B N 1
ATOM 1541 C CA . GLU B 1 96 ? 12.859 -4.066 1.184 1 57.31 96 GLU B CA 1
ATOM 1542 C C . GLU B 1 96 ? 13.562 -4.938 2.223 1 57.31 96 GLU B C 1
ATOM 1544 O O . GLU B 1 96 ? 13.281 -6.137 2.318 1 57.31 96 GLU B O 1
ATOM 1549 N N . LEU B 1 97 ? 14.383 -4.367 2.881 1 58.16 97 LEU B N 1
ATOM 1550 C CA . LEU B 1 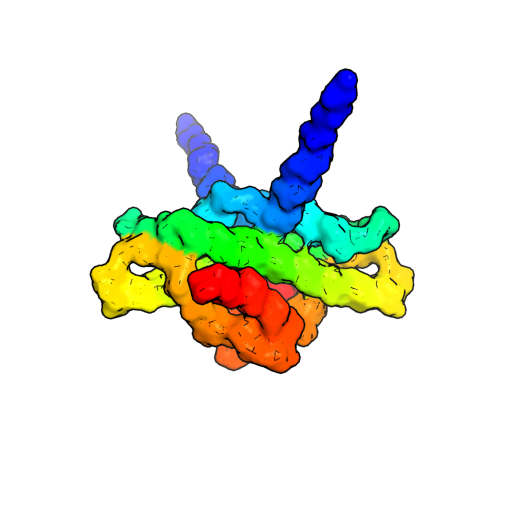97 ? 15.156 -5.16 3.826 1 58.16 97 LEU B CA 1
ATOM 1551 C C . LEU B 1 97 ? 14.258 -5.77 4.895 1 58.16 97 LEU B C 1
ATOM 1553 O O . LEU B 1 97 ? 14.461 -6.91 5.312 1 58.16 97 LEU B O 1
ATOM 1557 N N . SER B 1 98 ? 13.352 -5.098 5.242 1 59.38 98 SER B N 1
ATOM 1558 C CA . SER B 1 98 ? 12.508 -5.621 6.305 1 59.38 98 SER B CA 1
ATOM 1559 C C . SER B 1 98 ? 11.547 -6.68 5.773 1 59.38 98 SER B C 1
ATOM 1561 O O . SER B 1 98 ? 11.242 -7.652 6.461 1 59.38 98 SER B O 1
ATOM 1563 N N . THR B 1 99 ? 11.156 -6.453 4.648 1 63.88 99 THR B N 1
ATOM 1564 C CA . THR B 1 99 ? 10.125 -7.32 4.09 1 63.88 99 THR B CA 1
ATOM 1565 C C . THR B 1 99 ? 10.742 -8.555 3.447 1 63.88 99 THR B C 1
ATOM 1567 O O . THR B 1 99 ? 10.344 -9.688 3.746 1 63.88 99 THR B O 1
ATOM 1570 N N . CYS B 1 100 ? 11.719 -8.414 2.553 1 70.44 100 CYS B N 1
ATOM 1571 C CA . CYS B 1 100 ? 12.281 -9.508 1.772 1 70.44 100 CYS B CA 1
ATOM 1572 C C . CYS B 1 100 ? 13.5 -10.102 2.467 1 70.44 100 CYS B C 1
ATOM 1574 O O . CYS B 1 100 ? 13.836 -11.266 2.244 1 70.44 100 CYS B O 1
ATOM 1576 N N . GLY B 1 101 ? 14.094 -9.359 3.307 1 62.44 101 GLY B N 1
ATOM 1577 C CA . GLY B 1 101 ? 15.25 -9.859 4.035 1 62.44 101 GLY B CA 1
ATOM 1578 C C . GLY B 1 101 ? 14.898 -10.922 5.059 1 62.44 101 GLY B C 1
ATOM 1579 O O . GLY B 1 101 ? 15.711 -11.789 5.359 1 62.44 101 GLY B O 1
ATOM 1580 N N . THR B 1 102 ? 13.742 -10.859 5.695 1 52.03 102 THR B N 1
ATOM 1581 C CA . THR B 1 102 ? 13.453 -11.844 6.727 1 52.03 102 THR B CA 1
ATOM 1582 C C . THR B 1 102 ? 13.18 -13.211 6.105 1 52.03 102 THR B C 1
ATOM 1584 O O . THR B 1 102 ? 13.094 -14.219 6.812 1 52.03 102 THR B O 1
ATOM 1587 N N . MET B 1 103 ? 12.953 -13.25 4.938 1 47.31 103 MET B N 1
ATOM 1588 C CA . MET B 1 103 ? 12.586 -14.523 4.328 1 47.31 103 MET B CA 1
ATOM 1589 C C . MET B 1 103 ? 13.828 -15.359 4.039 1 47.31 103 MET B C 1
ATOM 1591 O O . MET B 1 103 ? 13.75 -16.594 3.982 1 47.31 103 MET B O 1
ATOM 1595 N N . ASN B 1 104 ? 14.969 -14.703 3.879 1 34.06 104 ASN B N 1
ATOM 1596 C CA . ASN B 1 104 ? 16.125 -15.57 3.717 1 34.06 104 ASN B CA 1
ATOM 1597 C C . ASN B 1 104 ? 16.609 -16.109 5.059 1 34.06 104 ASN B C 1
ATOM 1599 O O . ASN B 1 104 ? 16.703 -15.367 6.035 1 34.06 104 ASN B O 1
#

Foldseek 3Di:
DPPPVVVVVVVVVPQWDPLVVQVVVVVVPDDPPDDDDPVRSVVSGVVVSVVVVQLVVQLVVVCVVVVHDDRDLVSSLVSCVVVPLCPPPDPSVVVSCVRVVVVD/DPPPVVVVVVVVVVQWDDLVVQVVVVVVVDDPPDDDDPVRSVVSGVVVSVVVVQLVVQLVVVCVVVVHDDRDLVSSLVSCVVVPLCPPPDPSVVVSCVRVVVVD

Nearest PDB structures (foldseek):
  7cvq-assembly1_B  TM=8.626E-01  e=5.474E-10  Arabidopsis thaliana
  7cvq-assembly3_L  TM=8.489E-01  e=9.011E-10  Arabidopsis thaliana
  6r0m-assembly2_C  TM=8.237E-01  e=7.955E-10  Arabidopsis thaliana
  6y37-assembly1_B  TM=8.360E-01  e=4.845E-09  Aspergillus nidulans FGSC A4
  7cvo-assembly1_G-2  TM=8.198E-01  e=4.278E-09  Arabidopsis thaliana